Protein AF-A0A8H7PZA9-F1 (afdb_monomer_lite)

Secondary structure (DSSP, 8-state):
-PPPHHHHHHHHHHHHHHTTS---PPPPHHHHHHHHHHHHHHHHHHHHHHTT-----------PPP---GGGS-HHHHHHHHHHHHHHHHHTS----------------S-STTGGG--S--HHHHHHHHHHHHHS-HHHHHHHHHHHHHHHHHHHHHHHHHHHHHHHHHHHHHHHHHHTT---HHHHHHHHHHHHHHHHHHHHHHHHHHHHHHHHHHHHHHHTT-TT--TT---HHHHHHHHHHHHHHHHHHH-

Foldseek 3Di:
DDDDPVVVVVVVVVVVVVVVPPPPPDQPPVNVVVVCVVVVVVVVVVVVVVVPDDPDPDDDDDPDDPPPPPVPDDPVVVVVVVVVVVVVVVVVPDDDDDDDDDPDPDDDDPPPVPLLPDLDDDVVLVVVVVVLVVPVVVLVVVVVLVVVVVVVVVVLVVVLVVLVVVLVVVLVVLVVCVVVVDPCVVVNVVSVVVSVVVSVVSVVVVVVVVVVSVQVSLVVCVVSVRRLSDRDDVDPSSVVVVVVSVVVSVVVSVD

InterPro domains:
  IPR018858 Protein of unknown function DUF2458 [PF10454] (132-232)

Sequence (255 aa):
MSLSTEELLKLVQAAQASSQSNGEFPPTQQQVRAMTQSNWYVHKLTIMQLADIPQQTSTVPMFSLPNIDVSLLDQQVLRQVRSEYLAQQQASTTDVPQSNINLDHQKVEEDDSNLESAKSITPEVLVKLSKLAKEANLLDVLRKMKQEQHDRERELWRRREELTKRLNVEKDHVLARELIGIDVTKEMEAVERTIATELKKFDQSIVKDMDRQKKRQEERLKELKVPFFRTSTNDPTIKKLQSRVFKILLDMLDD

Radius of gyration: 30.97 Å; chains: 1; bounding box: 60×46×102 Å

pLDDT: mean 73.91, std 21.03, range [32.78, 98.0]

Organism: NCBI:txid44442

Structure (mmCIF, N/CA/C/O backbone):
data_AF-A0A8H7PZA9-F1
#
_entry.id   AF-A0A8H7PZA9-F1
#
loop_
_atom_site.group_PDB
_atom_site.id
_atom_site.type_symbol
_atom_site.label_atom_id
_atom_site.label_alt_id
_atom_site.label_comp_id
_atom_site.label_asym_id
_atom_site.label_entity_id
_atom_site.label_seq_id
_atom_site.pdbx_PDB_ins_code
_atom_site.Cartn_x
_atom_site.Cartn_y
_atom_site.Cartn_z
_atom_site.occupancy
_atom_site.B_iso_or_equiv
_atom_site.auth_seq_id
_atom_site.auth_comp_id
_atom_site.auth_asym_id
_atom_site.auth_atom_id
_atom_site.pdbx_PDB_model_num
ATOM 1 N N . MET A 1 1 ? 30.482 -12.707 -47.276 1.00 47.69 1 MET A N 1
ATOM 2 C CA . MET A 1 1 ? 29.372 -13.641 -47.553 1.00 47.69 1 MET A CA 1
ATOM 3 C C . MET A 1 1 ? 28.166 -13.118 -46.794 1.00 47.69 1 MET A C 1
ATOM 5 O O . MET A 1 1 ? 28.213 -13.085 -45.574 1.00 47.69 1 MET A O 1
ATOM 9 N N . SER A 1 2 ? 27.186 -12.557 -47.498 1.00 58.25 2 SER A N 1
ATOM 10 C CA . SER A 1 2 ? 25.974 -11.971 -46.914 1.00 58.25 2 SER A CA 1
ATOM 11 C C . SER A 1 2 ? 24.942 -13.070 -46.680 1.00 58.25 2 SER A C 1
ATOM 13 O O . SER A 1 2 ? 24.572 -13.752 -47.634 1.00 58.25 2 SER A O 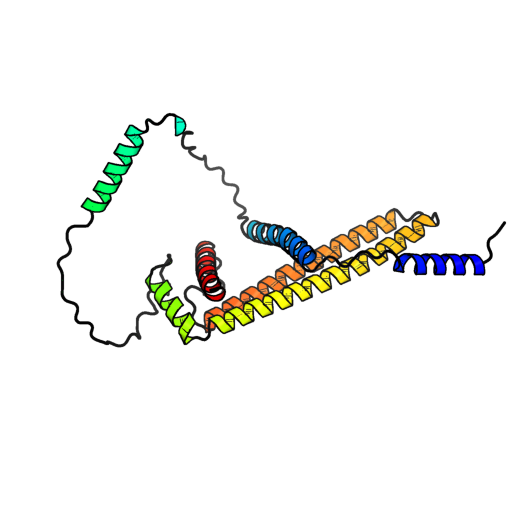1
ATOM 15 N N . LEU A 1 3 ? 24.507 -13.241 -45.431 1.00 53.78 3 LEU A N 1
ATOM 16 C CA . LEU A 1 3 ? 23.413 -14.147 -45.080 1.00 53.78 3 LEU A CA 1
ATOM 17 C C . LEU A 1 3 ? 22.115 -13.668 -45.741 1.00 53.78 3 LEU A C 1
ATOM 19 O O . LEU A 1 3 ? 21.842 -12.465 -45.795 1.00 53.78 3 LEU A O 1
ATOM 23 N N . SER A 1 4 ? 21.339 -14.615 -46.263 1.00 76.50 4 SER A N 1
ATOM 24 C CA . SER A 1 4 ? 20.043 -14.342 -46.887 1.00 76.50 4 SER A CA 1
ATOM 25 C C . SER A 1 4 ? 19.044 -13.825 -45.845 1.00 76.50 4 SER A C 1
ATOM 27 O O . SER A 1 4 ? 19.082 -14.216 -44.676 1.00 76.50 4 SER A O 1
ATOM 29 N N . THR A 1 5 ? 18.106 -12.971 -46.257 1.00 67.25 5 THR A N 1
ATOM 30 C CA . THR A 1 5 ? 17.009 -12.495 -45.397 1.00 67.25 5 THR A CA 1
ATOM 31 C C . THR A 1 5 ? 16.178 -13.647 -44.823 1.00 67.25 5 THR A C 1
ATOM 33 O O . THR A 1 5 ? 15.680 -13.541 -43.703 1.00 67.25 5 THR A O 1
ATOM 36 N N . GLU A 1 6 ? 16.094 -14.780 -45.526 1.00 73.94 6 GLU A N 1
ATOM 37 C CA . GLU A 1 6 ? 15.452 -15.999 -45.018 1.00 73.94 6 GLU A CA 1
ATOM 38 C C . GLU A 1 6 ? 16.253 -16.688 -43.903 1.00 73.94 6 GLU A C 1
ATOM 40 O O . GLU A 1 6 ? 15.666 -17.275 -42.993 1.00 73.94 6 GLU A O 1
ATOM 45 N N . GLU A 1 7 ? 17.584 -16.607 -43.935 1.00 78.31 7 GLU A N 1
ATOM 46 C CA . GLU A 1 7 ? 18.441 -17.185 -42.895 1.00 78.31 7 GLU A CA 1
ATOM 47 C C . GLU A 1 7 ? 18.373 -16.362 -41.609 1.00 78.31 7 GLU A C 1
ATOM 49 O O . GLU A 1 7 ? 18.299 -16.933 -40.522 1.00 78.31 7 GLU A O 1
ATOM 54 N N . LEU A 1 8 ? 18.292 -15.032 -41.725 1.00 69.19 8 LEU A N 1
ATOM 55 C CA . LEU A 1 8 ? 18.062 -14.149 -40.579 1.00 69.19 8 LEU A CA 1
ATOM 56 C C . LEU A 1 8 ? 16.690 -14.394 -39.938 1.00 69.19 8 LEU A C 1
ATOM 58 O O . LEU A 1 8 ? 16.591 -14.447 -38.712 1.00 69.19 8 LEU A O 1
ATOM 62 N N . LEU A 1 9 ? 15.643 -14.620 -40.739 1.00 72.44 9 LEU A N 1
ATOM 63 C CA . LEU A 1 9 ? 14.304 -14.905 -40.215 1.00 72.44 9 LEU A CA 1
ATOM 64 C C . LEU A 1 9 ? 14.253 -16.246 -39.463 1.00 72.44 9 LEU A C 1
ATOM 66 O O . LEU A 1 9 ? 13.651 -16.339 -38.391 1.00 72.44 9 LEU A O 1
ATOM 70 N N . LYS A 1 10 ? 14.939 -17.272 -39.986 1.00 81.62 10 LYS A N 1
ATOM 71 C CA . LYS A 1 10 ? 15.076 -18.574 -39.316 1.00 81.62 10 LYS A CA 1
ATOM 72 C C . LYS A 1 10 ? 15.876 -18.475 -38.021 1.00 81.62 10 LYS A C 1
ATOM 74 O O . LYS A 1 10 ? 15.525 -19.145 -37.053 1.00 81.62 10 LYS A O 1
ATOM 79 N N . LEU A 1 11 ? 16.904 -17.626 -37.971 1.00 75.31 11 LEU A N 1
ATOM 80 C CA . LEU A 1 11 ? 17.693 -17.419 -36.756 1.00 75.31 11 LEU A CA 1
ATOM 81 C C . LEU A 1 11 ? 16.873 -16.729 -35.655 1.00 75.31 11 LEU A C 1
ATOM 83 O O . LEU A 1 11 ? 16.954 -17.116 -34.491 1.00 75.31 11 LEU A O 1
ATOM 87 N N . VAL A 1 12 ? 16.025 -15.762 -36.025 1.00 71.62 12 VAL A N 1
ATOM 88 C CA . VAL A 1 12 ? 15.110 -15.083 -35.092 1.00 71.62 12 VAL A CA 1
ATOM 89 C C . VAL A 1 12 ? 14.029 -16.039 -34.576 1.00 71.62 12 VAL A C 1
ATOM 91 O O . VAL A 1 12 ? 13.761 -16.065 -33.375 1.00 71.62 12 VAL A O 1
ATOM 94 N N . GLN A 1 13 ? 13.456 -16.885 -35.439 1.00 72.50 13 GLN A N 1
ATOM 95 C CA . GLN A 1 13 ? 12.498 -17.912 -35.007 1.00 72.50 13 GLN A CA 1
ATOM 96 C C . GLN A 1 13 ? 13.143 -18.987 -34.119 1.00 72.50 13 GLN A C 1
ATOM 98 O O . GLN A 1 13 ? 12.532 -19.418 -33.141 1.00 72.50 13 GLN A O 1
ATOM 103 N N . ALA A 1 14 ? 14.389 -19.381 -34.397 1.00 72.31 14 ALA A N 1
ATOM 104 C CA . ALA A 1 14 ? 15.132 -20.315 -33.553 1.00 72.31 14 ALA A CA 1
ATOM 105 C C . ALA A 1 14 ? 15.466 -19.713 -32.175 1.00 72.31 14 ALA A C 1
ATOM 107 O O . ALA A 1 14 ? 15.362 -20.403 -31.158 1.00 72.31 14 ALA A O 1
ATOM 108 N N . ALA A 1 15 ? 15.792 -18.417 -32.113 1.00 62.34 15 ALA A N 1
ATOM 109 C CA . ALA A 1 15 ? 16.008 -17.710 -30.852 1.00 62.34 15 ALA A CA 1
ATOM 110 C C . ALA A 1 15 ? 14.716 -17.620 -30.016 1.00 62.34 15 ALA A C 1
ATOM 112 O O . ALA A 1 15 ? 14.751 -17.881 -28.815 1.00 62.34 15 ALA A O 1
ATOM 113 N N . GLN A 1 16 ? 13.564 -17.359 -30.646 1.00 60.16 16 GLN A N 1
ATOM 114 C CA . GLN A 1 16 ? 12.263 -17.323 -29.962 1.00 60.16 16 GLN A CA 1
ATOM 115 C C . GLN A 1 16 ? 11.808 -18.699 -29.448 1.00 60.16 16 GLN A C 1
ATOM 117 O O . GLN A 1 16 ? 11.219 -18.782 -28.370 1.00 60.16 16 GLN A O 1
ATOM 122 N N . ALA A 1 17 ? 12.116 -19.783 -30.168 1.00 63.78 17 ALA A N 1
ATOM 123 C CA . ALA A 1 17 ? 11.836 -21.145 -29.708 1.00 63.78 17 ALA A CA 1
ATOM 124 C C . ALA A 1 17 ? 12.735 -21.565 -28.527 1.00 63.78 17 ALA A C 1
ATOM 126 O O . ALA A 1 17 ? 12.297 -22.298 -27.641 1.00 63.78 17 ALA A O 1
ATOM 127 N N . SER A 1 18 ? 13.966 -21.049 -28.472 1.00 52.09 18 SER A N 1
ATOM 128 C CA . SER A 1 18 ? 14.933 -21.348 -27.404 1.00 52.09 18 SER A CA 1
ATOM 129 C C . SER A 1 18 ? 14.609 -20.634 -26.082 1.00 52.09 18 SER A C 1
ATOM 131 O O . SER A 1 18 ? 14.991 -21.105 -25.014 1.00 52.09 18 SER A O 1
ATOM 133 N N . SER A 1 19 ? 13.852 -19.531 -26.119 1.00 49.38 19 SER A N 1
ATOM 134 C CA . SER A 1 19 ? 13.381 -18.835 -24.911 1.00 49.38 19 SER A CA 1
ATOM 135 C C . SER A 1 19 ? 12.210 -19.535 -24.205 1.00 49.38 19 SER A C 1
ATOM 137 O O . SER A 1 19 ? 11.898 -19.181 -23.073 1.00 49.38 19 SER A O 1
ATOM 139 N N . GLN A 1 20 ? 11.569 -20.532 -24.830 1.00 49.81 20 GLN A N 1
ATOM 140 C CA . GLN A 1 20 ? 10.456 -21.282 -24.225 1.00 49.81 20 GLN A CA 1
ATOM 141 C C . GLN A 1 20 ? 10.884 -22.597 -23.547 1.00 49.81 20 GLN A C 1
ATOM 143 O O . GLN A 1 20 ? 10.059 -23.227 -22.889 1.00 49.81 20 GLN A O 1
ATOM 148 N N . SER A 1 21 ? 12.152 -23.018 -23.666 1.00 44.72 21 SER A N 1
ATOM 149 C CA . SER A 1 21 ? 12.629 -24.304 -23.125 1.00 44.72 21 SER A CA 1
ATOM 150 C C . SER A 1 21 ? 13.482 -24.209 -21.857 1.00 44.72 21 SER A C 1
ATOM 152 O O . SER A 1 21 ? 13.873 -25.245 -21.321 1.00 44.72 21 SER A O 1
ATOM 154 N N . ASN A 1 22 ? 13.755 -23.009 -21.337 1.00 44.78 22 ASN A N 1
ATOM 155 C CA . ASN A 1 22 ? 14.297 -22.876 -19.986 1.00 44.78 22 ASN A CA 1
ATOM 156 C C . ASN A 1 22 ? 13.137 -22.940 -18.999 1.00 44.78 22 ASN A C 1
ATOM 158 O O . ASN A 1 22 ? 12.507 -21.934 -18.684 1.00 44.78 22 ASN A O 1
ATOM 162 N N . GLY A 1 23 ? 12.845 -24.159 -18.545 1.00 44.62 23 GLY A N 1
ATOM 163 C CA . GLY A 1 23 ? 11.963 -24.429 -17.418 1.00 44.62 23 GLY A CA 1
ATOM 164 C C . GLY A 1 23 ? 12.521 -23.831 -16.128 1.00 44.62 23 GLY A C 1
ATOM 165 O O . GLY A 1 23 ? 13.011 -24.552 -15.263 1.00 44.62 23 GLY A O 1
ATOM 166 N N . GLU A 1 24 ? 12.428 -22.512 -15.987 1.00 42.12 24 GLU A N 1
ATOM 167 C CA . GLU A 1 24 ? 12.327 -21.881 -14.682 1.00 42.12 24 GLU A CA 1
ATOM 168 C C . GLU A 1 24 ? 11.012 -22.369 -14.082 1.00 42.12 24 GLU A C 1
ATOM 170 O O . GLU A 1 24 ? 9.917 -21.969 -14.488 1.00 42.12 24 GLU A O 1
ATOM 175 N N . PHE A 1 25 ? 11.122 -23.324 -13.157 1.00 47.69 25 PHE A N 1
ATOM 176 C CA . PHE A 1 25 ? 9.997 -23.726 -12.332 1.00 47.69 25 PHE A CA 1
ATOM 177 C C . PHE A 1 25 ? 9.354 -22.456 -11.766 1.00 47.69 25 PHE A C 1
ATOM 179 O O . PHE A 1 25 ? 10.076 -21.624 -11.205 1.00 47.69 25 PHE A O 1
ATOM 186 N N . PRO A 1 26 ? 8.023 -22.288 -11.889 1.00 48.59 26 PRO A N 1
ATOM 187 C CA . PRO A 1 26 ? 7.358 -21.173 -11.246 1.00 48.59 26 PRO A CA 1
ATOM 188 C C . PRO A 1 26 ? 7.745 -21.207 -9.764 1.00 48.59 26 PRO A C 1
ATOM 190 O O . PRO A 1 26 ? 7.712 -22.293 -9.167 1.00 48.59 26 PRO A O 1
ATOM 193 N N . PRO A 1 27 ? 8.150 -20.068 -9.170 1.00 46.34 27 PRO A N 1
ATOM 194 C CA . PRO A 1 27 ? 8.503 -20.030 -7.763 1.00 46.34 27 PRO A CA 1
ATOM 195 C C . PRO A 1 27 ? 7.359 -20.677 -6.991 1.00 46.34 27 PRO A C 1
ATOM 197 O O . PRO A 1 27 ? 6.187 -20.332 -7.174 1.00 46.34 27 PRO A O 1
ATOM 200 N N . THR A 1 28 ? 7.692 -21.683 -6.184 1.00 54.38 28 THR A N 1
ATOM 201 C CA . THR A 1 28 ? 6.691 -22.395 -5.384 1.00 54.38 28 THR A CA 1
ATOM 202 C C . THR A 1 28 ? 5.863 -21.368 -4.609 1.00 54.38 28 THR A C 1
ATOM 204 O O . THR A 1 28 ? 6.397 -20.349 -4.169 1.00 54.38 28 THR A O 1
ATOM 207 N N . GLN A 1 29 ? 4.559 -21.603 -4.407 1.00 53.94 29 GLN A N 1
ATOM 208 C CA . GLN A 1 29 ? 3.704 -20.671 -3.645 1.00 53.94 29 GLN A CA 1
ATOM 209 C C . GLN A 1 29 ? 4.330 -20.273 -2.295 1.00 53.94 29 GLN A C 1
ATOM 211 O O . GLN A 1 29 ? 4.109 -19.166 -1.811 1.00 53.94 29 GLN A O 1
ATOM 216 N N . GLN A 1 30 ? 5.144 -21.153 -1.707 1.00 45.03 30 GLN A N 1
ATOM 217 C CA . GLN A 1 30 ? 5.931 -20.897 -0.503 1.00 45.03 30 GLN A CA 1
ATOM 218 C C . GLN A 1 30 ? 7.082 -19.896 -0.712 1.00 45.03 30 GLN A C 1
ATOM 220 O O . GLN A 1 30 ? 7.257 -19.017 0.126 1.00 45.03 30 GLN A O 1
ATOM 225 N N . GLN A 1 31 ? 7.815 -19.953 -1.828 1.00 48.47 31 GLN A N 1
ATOM 226 C CA . GLN A 1 31 ? 8.829 -18.952 -2.190 1.00 48.47 31 GLN A CA 1
ATOM 227 C C . GLN A 1 31 ? 8.208 -17.604 -2.556 1.00 48.47 31 GLN A C 1
ATOM 229 O O . GLN A 1 31 ? 8.719 -16.571 -2.126 1.00 48.47 31 GLN A O 1
ATOM 234 N N . VAL A 1 32 ? 7.068 -17.594 -3.259 1.00 51.19 32 VAL A N 1
ATOM 235 C CA . VAL A 1 32 ? 6.323 -16.350 -3.519 1.00 51.19 32 VAL A CA 1
ATOM 236 C C . VAL A 1 32 ? 5.845 -15.740 -2.203 1.00 51.19 32 VAL A C 1
ATOM 238 O O . VAL A 1 32 ? 5.988 -14.535 -2.013 1.00 51.19 32 VAL A O 1
ATOM 241 N N . ARG A 1 33 ? 5.357 -16.552 -1.253 1.00 49.91 33 ARG A N 1
ATOM 242 C CA . ARG A 1 33 ? 4.988 -16.101 0.103 1.00 49.91 33 ARG A CA 1
ATOM 243 C C . ARG A 1 33 ? 6.190 -15.593 0.904 1.00 49.91 33 ARG A C 1
ATOM 245 O O . ARG A 1 33 ? 6.051 -14.584 1.579 1.00 49.91 33 ARG A O 1
ATOM 252 N N . ALA A 1 34 ? 7.359 -16.224 0.802 1.00 48.31 34 ALA A N 1
ATOM 253 C CA . ALA A 1 34 ? 8.565 -15.801 1.519 1.00 48.31 34 ALA A CA 1
ATOM 254 C C . ALA A 1 34 ? 9.162 -14.496 0.954 1.00 48.31 34 ALA A C 1
ATOM 256 O O . ALA A 1 34 ? 9.535 -13.607 1.718 1.00 48.31 34 ALA A O 1
ATOM 257 N N . MET A 1 35 ? 9.189 -14.334 -0.374 1.00 44.53 35 MET A N 1
ATOM 258 C CA . MET A 1 35 ? 9.647 -13.099 -1.025 1.00 44.53 35 MET A CA 1
ATOM 259 C C . MET A 1 35 ? 8.652 -11.947 -0.853 1.00 44.53 35 MET A C 1
ATOM 261 O O . MET A 1 35 ? 9.073 -10.812 -0.626 1.00 44.53 35 MET A O 1
ATOM 265 N N . THR A 1 36 ? 7.343 -12.225 -0.897 1.00 51.16 36 THR A N 1
ATOM 266 C CA . THR A 1 36 ? 6.329 -11.205 -0.591 1.00 51.16 36 THR A CA 1
ATOM 267 C C . THR A 1 36 ? 6.367 -10.830 0.886 1.00 51.16 36 THR A C 1
ATOM 269 O O . THR A 1 36 ? 6.404 -9.644 1.168 1.00 51.16 36 THR A O 1
ATOM 272 N N . GLN A 1 37 ? 6.486 -11.768 1.833 1.00 43.81 37 GLN A N 1
ATOM 273 C CA . GLN A 1 37 ? 6.592 -11.437 3.263 1.00 43.81 37 GLN A CA 1
ATOM 274 C C . GLN A 1 37 ? 7.868 -10.661 3.620 1.00 43.81 37 GLN A C 1
ATOM 276 O O . GLN A 1 37 ? 7.787 -9.709 4.396 1.00 43.81 37 GLN A O 1
ATOM 281 N N . SER A 1 38 ? 9.026 -11.018 3.049 1.00 40.88 38 SER A N 1
ATOM 282 C CA . SER A 1 38 ? 10.309 -10.383 3.388 1.00 40.88 38 SER A CA 1
ATOM 283 C C . SER A 1 38 ? 10.407 -8.938 2.881 1.00 40.88 38 SER A C 1
ATOM 285 O O . SER A 1 38 ? 10.808 -8.057 3.640 1.00 40.88 38 SER A O 1
ATOM 287 N N . ASN A 1 39 ? 9.939 -8.644 1.662 1.00 43.59 39 ASN A N 1
ATOM 288 C CA . ASN A 1 39 ? 9.901 -7.262 1.162 1.00 43.59 39 ASN A CA 1
ATOM 289 C C . ASN A 1 39 ? 8.723 -6.449 1.736 1.00 43.59 39 ASN A C 1
ATOM 291 O O . ASN A 1 39 ? 8.833 -5.236 1.917 1.00 43.59 39 ASN A O 1
ATOM 295 N N . TRP A 1 40 ? 7.608 -7.101 2.083 1.00 43.12 40 TRP A N 1
ATOM 296 C CA . TRP A 1 40 ? 6.420 -6.448 2.648 1.00 43.12 40 TRP A CA 1
ATOM 297 C C . TRP A 1 40 ? 6.605 -6.026 4.109 1.00 43.12 40 TRP A C 1
ATOM 299 O O . TRP A 1 40 ? 6.137 -4.953 4.482 1.00 43.12 40 TRP A O 1
ATOM 309 N N . TYR A 1 41 ? 7.336 -6.786 4.934 1.00 42.19 41 TYR A N 1
ATOM 310 C CA . TYR A 1 41 ? 7.615 -6.377 6.320 1.00 42.19 41 TYR A CA 1
ATOM 311 C C . TYR A 1 41 ? 8.566 -5.178 6.397 1.00 42.19 41 TYR A C 1
ATOM 313 O O . TYR A 1 41 ? 8.352 -4.276 7.208 1.00 42.19 41 TYR A O 1
ATOM 321 N N . VAL A 1 42 ? 9.568 -5.126 5.512 1.00 42.28 42 VAL A N 1
ATOM 322 C CA . VAL A 1 42 ? 10.487 -3.983 5.414 1.00 42.28 42 VAL A CA 1
ATOM 323 C C . VAL A 1 42 ? 9.723 -2.739 4.956 1.00 42.28 42 VAL A C 1
ATOM 325 O O . VAL A 1 42 ? 9.841 -1.696 5.589 1.00 42.28 42 VAL A O 1
ATOM 328 N N . HIS A 1 43 ? 8.836 -2.845 3.958 1.00 45.53 43 HIS A N 1
ATOM 329 C CA . HIS A 1 43 ? 8.040 -1.697 3.506 1.00 45.53 43 HIS A CA 1
ATOM 330 C C . HIS A 1 43 ? 6.958 -1.260 4.507 1.00 45.53 43 HIS A C 1
ATOM 332 O O . HIS A 1 43 ? 6.713 -0.066 4.659 1.00 45.53 43 HIS A O 1
ATOM 338 N N . LYS A 1 44 ? 6.352 -2.191 5.253 1.00 47.53 44 LYS A N 1
ATOM 339 C CA . LYS A 1 44 ? 5.388 -1.872 6.318 1.00 47.53 44 LYS A CA 1
ATOM 340 C C . LYS A 1 44 ? 6.059 -1.163 7.502 1.00 47.53 44 LYS A C 1
ATOM 342 O O . LYS A 1 44 ? 5.477 -0.226 8.041 1.00 47.53 44 LYS A O 1
ATOM 347 N N . LEU A 1 45 ? 7.294 -1.536 7.857 1.00 42.19 45 LEU A N 1
ATOM 348 C CA . LEU A 1 45 ? 8.102 -0.820 8.854 1.00 42.19 45 LEU A CA 1
ATOM 349 C C . LEU A 1 45 ? 8.568 0.548 8.339 1.00 42.19 45 LEU A C 1
ATOM 351 O O . LEU A 1 45 ? 8.435 1.534 9.057 1.00 42.19 45 LEU A O 1
ATOM 355 N N . THR A 1 46 ? 9.016 0.649 7.085 1.00 40.41 46 THR A N 1
ATOM 356 C CA . THR A 1 46 ? 9.476 1.920 6.504 1.00 40.41 46 THR A CA 1
ATOM 357 C C . THR A 1 46 ? 8.335 2.918 6.284 1.00 40.41 46 THR A C 1
ATOM 359 O O . THR A 1 46 ? 8.504 4.101 6.565 1.00 40.41 46 THR A O 1
ATOM 362 N N . ILE A 1 47 ? 7.145 2.476 5.863 1.00 43.75 47 ILE A N 1
ATOM 363 C CA . ILE A 1 47 ? 5.975 3.359 5.710 1.00 43.75 47 ILE A CA 1
ATOM 364 C C . ILE A 1 47 ? 5.409 3.769 7.080 1.00 43.75 47 ILE A C 1
ATOM 366 O O . ILE A 1 47 ? 4.985 4.912 7.239 1.00 43.75 47 ILE A O 1
ATOM 370 N N . MET A 1 48 ? 5.470 2.903 8.100 1.00 42.22 48 MET A N 1
ATOM 371 C CA . MET A 1 48 ? 5.122 3.301 9.472 1.00 42.22 48 MET A CA 1
ATOM 372 C C . MET A 1 48 ? 6.170 4.225 10.118 1.00 42.22 48 MET A C 1
ATOM 374 O O . MET A 1 48 ? 5.791 5.067 10.924 1.00 42.22 48 MET A O 1
ATOM 378 N N . GLN A 1 49 ? 7.454 4.125 9.757 1.00 38.91 49 GLN A N 1
ATOM 379 C CA . GLN A 1 49 ? 8.518 5.009 10.262 1.00 38.91 49 GLN A CA 1
ATOM 380 C C . GLN A 1 49 ? 8.581 6.365 9.542 1.00 38.91 49 GLN A C 1
ATOM 382 O O . GLN A 1 49 ? 8.923 7.366 10.163 1.00 38.91 49 GLN A O 1
ATOM 387 N N . LEU A 1 50 ? 8.213 6.442 8.259 1.00 37.34 50 LEU A N 1
ATOM 388 C CA . LEU A 1 50 ? 8.185 7.708 7.510 1.00 37.34 50 LEU A CA 1
ATOM 389 C C . LEU A 1 50 ? 6.937 8.562 7.790 1.00 37.34 50 LEU A C 1
ATOM 391 O O . LEU A 1 50 ? 6.934 9.753 7.488 1.00 37.34 50 LEU A O 1
ATOM 395 N N . ALA A 1 51 ? 5.897 7.984 8.394 1.00 38.66 51 ALA A N 1
ATOM 396 C CA . ALA A 1 51 ? 4.708 8.714 8.836 1.00 38.66 51 ALA A CA 1
ATOM 397 C C . ALA A 1 51 ? 4.877 9.406 10.208 1.00 38.66 51 ALA A C 1
ATOM 399 O O . ALA A 1 51 ? 3.960 10.103 10.638 1.00 38.66 51 ALA A O 1
ATOM 400 N N . ASP A 1 52 ? 6.029 9.237 10.871 1.00 38.78 52 ASP A N 1
ATOM 401 C CA . ASP A 1 52 ? 6.317 9.753 12.220 1.00 38.78 52 ASP A CA 1
ATOM 402 C C . ASP A 1 52 ? 7.643 10.552 12.254 1.00 38.78 52 ASP A C 1
ATOM 404 O O . ASP A 1 52 ? 8.449 10.422 13.173 1.00 38.78 52 ASP A O 1
ATOM 408 N N . ILE A 1 53 ? 7.888 11.398 11.241 1.00 32.78 53 ILE A N 1
ATOM 409 C CA . ILE A 1 53 ? 8.936 12.435 11.301 1.00 32.78 53 ILE A CA 1
ATOM 410 C C . ILE A 1 53 ? 8.290 13.773 11.694 1.00 32.78 53 ILE A C 1
ATOM 412 O O . ILE A 1 53 ? 7.840 14.517 10.818 1.00 32.78 53 ILE A O 1
ATOM 416 N N . PRO A 1 54 ? 8.256 14.149 12.985 1.00 35.59 54 PRO A N 1
ATOM 417 C CA . PRO A 1 54 ? 8.147 15.550 13.344 1.00 35.59 54 PRO A CA 1
ATOM 418 C C . PRO A 1 54 ? 9.470 16.239 12.985 1.00 35.59 54 PRO A C 1
ATOM 420 O O . PRO A 1 54 ? 10.526 15.930 13.536 1.00 35.59 54 PRO A O 1
ATOM 423 N N . GLN A 1 55 ? 9.421 17.197 12.058 1.00 37.50 55 GLN A N 1
ATOM 424 C CA . GLN A 1 55 ? 10.491 18.180 11.915 1.00 37.50 55 GLN A CA 1
ATOM 425 C C . GLN A 1 55 ? 10.538 19.044 13.178 1.00 37.50 55 GLN A C 1
ATOM 427 O O . GLN A 1 55 ? 9.836 20.047 13.251 1.00 37.50 55 GLN A O 1
ATOM 432 N N . GLN A 1 56 ? 11.343 18.668 14.171 1.00 33.41 56 GLN A N 1
ATOM 433 C CA . GLN A 1 56 ? 11.779 19.585 15.224 1.00 33.41 56 GLN A CA 1
ATOM 434 C C . GLN A 1 56 ? 13.235 19.306 15.595 1.00 33.41 56 GLN A C 1
ATOM 436 O O . GLN A 1 56 ? 13.559 18.420 16.381 1.00 33.41 56 GLN A O 1
ATOM 441 N N . THR A 1 57 ? 14.130 20.111 15.029 1.00 37.97 57 THR A N 1
ATOM 442 C CA . THR A 1 57 ? 15.451 20.364 15.597 1.00 37.97 57 THR A CA 1
ATOM 443 C C . THR A 1 57 ? 15.259 21.143 16.896 1.00 37.97 57 THR A C 1
ATOM 445 O O . THR A 1 57 ? 15.010 22.347 16.885 1.00 37.97 57 THR A O 1
ATOM 448 N N . SER A 1 58 ? 15.338 20.459 18.030 1.00 33.38 58 SER A N 1
ATOM 449 C CA . SER A 1 58 ? 15.544 21.097 19.327 1.00 33.38 58 SER A CA 1
ATOM 450 C C . SER A 1 58 ? 16.540 20.267 20.114 1.00 33.38 58 SER A C 1
ATOM 452 O O . SER A 1 58 ? 16.238 19.205 20.649 1.00 33.38 58 SER A O 1
ATOM 454 N N . THR A 1 59 ? 17.772 20.762 20.118 1.00 41.78 59 THR A N 1
ATOM 455 C CA . THR A 1 59 ? 18.839 20.361 21.024 1.00 41.78 59 THR A CA 1
ATOM 456 C C . THR A 1 59 ? 18.409 20.694 22.447 1.00 41.78 59 THR A C 1
ATOM 458 O O . THR A 1 59 ? 18.483 21.846 22.869 1.00 41.78 59 THR A O 1
ATOM 461 N N . VAL A 1 60 ? 17.962 19.681 23.182 1.00 36.97 60 VAL A N 1
ATOM 462 C CA . VAL A 1 60 ? 17.899 19.715 24.644 1.00 36.97 60 VAL A CA 1
ATOM 463 C C . VAL A 1 60 ? 18.846 18.623 25.148 1.00 36.97 60 VAL A C 1
ATOM 465 O O . VAL A 1 60 ? 18.785 17.500 24.640 1.00 36.97 60 VAL A O 1
ATOM 468 N N . PRO A 1 61 ? 19.763 18.930 26.080 1.00 37.56 61 PRO A N 1
ATOM 469 C CA . PRO A 1 61 ? 20.750 17.972 26.556 1.00 37.56 61 PRO A CA 1
ATOM 470 C C . PRO A 1 61 ? 20.066 16.821 27.300 1.00 37.56 61 PRO A C 1
ATOM 472 O O . PRO A 1 61 ? 19.388 17.019 28.307 1.00 37.56 61 PRO A O 1
ATOM 475 N N . MET A 1 62 ? 20.260 15.605 26.788 1.00 34.91 62 MET A N 1
ATOM 476 C CA . MET A 1 62 ? 19.929 14.367 27.483 1.00 34.91 62 MET A CA 1
ATOM 477 C C . MET A 1 62 ? 20.806 14.250 28.735 1.00 34.91 62 MET A C 1
ATOM 479 O O . MET A 1 62 ? 22.029 14.164 28.634 1.00 34.91 62 MET A O 1
ATOM 483 N N . PHE A 1 63 ? 20.177 14.181 29.908 1.00 41.66 63 PHE A N 1
ATOM 484 C CA . PHE A 1 63 ? 20.789 13.551 31.074 1.00 41.66 63 PHE A CA 1
ATOM 485 C C . PHE A 1 63 ? 20.941 12.060 30.757 1.00 41.66 63 PHE A C 1
ATOM 487 O O . PHE A 1 63 ? 19.967 11.307 30.797 1.00 41.66 63 PHE A O 1
ATOM 494 N N . SER A 1 64 ? 22.153 11.633 30.397 1.00 35.50 64 SER A N 1
ATOM 495 C CA . SER A 1 64 ? 22.472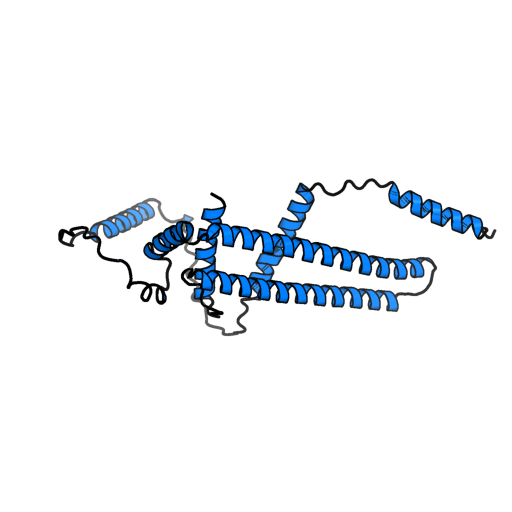 10.211 30.346 1.00 35.50 64 SER A CA 1
ATOM 496 C C . SER A 1 64 ? 22.496 9.685 31.776 1.00 35.50 64 SER A C 1
ATOM 498 O O . SER A 1 64 ? 23.309 10.129 32.590 1.00 35.50 64 SER A O 1
ATOM 500 N N . LEU A 1 65 ? 21.621 8.732 32.084 1.00 47.50 65 LEU A N 1
ATOM 501 C CA . LEU A 1 65 ? 21.818 7.889 33.255 1.00 47.50 65 LEU A CA 1
ATOM 502 C C . LEU A 1 65 ? 23.158 7.153 33.081 1.00 47.50 65 LEU A C 1
ATOM 504 O O . LEU A 1 65 ? 23.440 6.683 31.975 1.00 47.50 65 LEU A O 1
ATOM 508 N N . PRO A 1 66 ? 24.003 7.086 34.124 1.00 54.53 66 PRO A N 1
ATOM 509 C CA . PRO A 1 66 ? 25.266 6.371 34.039 1.00 54.53 66 PRO A CA 1
ATOM 510 C C . PRO A 1 66 ? 25.002 4.908 33.676 1.00 54.53 66 PRO A C 1
ATOM 512 O O . PRO A 1 66 ? 24.041 4.307 34.158 1.00 54.53 66 PRO A O 1
ATOM 515 N N . ASN A 1 67 ? 25.865 4.345 32.827 1.00 49.09 67 ASN A N 1
ATOM 516 C CA . ASN A 1 67 ? 25.951 2.910 32.569 1.00 49.09 67 ASN A CA 1
ATOM 517 C C . ASN A 1 67 ? 26.243 2.203 33.903 1.00 49.09 67 ASN A C 1
ATOM 519 O O . ASN A 1 67 ? 27.397 2.052 34.299 1.00 49.09 67 ASN A O 1
ATOM 523 N N . ILE A 1 68 ? 25.192 1.833 34.633 1.00 57.62 68 ILE A N 1
ATOM 524 C CA . ILE A 1 68 ? 25.311 0.997 35.822 1.00 57.62 68 ILE A CA 1
ATOM 525 C C . ILE A 1 68 ? 25.555 -0.414 35.305 1.00 57.62 68 ILE A C 1
ATOM 527 O O . ILE A 1 68 ? 24.668 -1.045 34.730 1.00 57.62 68 ILE A O 1
ATOM 531 N N . ASP A 1 69 ? 26.788 -0.877 35.475 1.00 59.53 69 ASP A N 1
ATOM 532 C CA . ASP A 1 69 ? 27.180 -2.242 35.171 1.00 59.53 69 ASP A CA 1
ATOM 533 C C . ASP A 1 69 ? 26.524 -3.190 36.183 1.00 59.53 69 ASP A C 1
ATOM 535 O O . ASP A 1 69 ? 26.977 -3.376 37.314 1.00 59.53 69 ASP A O 1
ATOM 539 N N . VAL A 1 70 ? 25.392 -3.760 35.772 1.00 61.22 70 VAL A N 1
ATOM 540 C CA . VAL A 1 70 ? 24.564 -4.661 36.582 1.00 61.22 70 VAL A CA 1
ATOM 541 C C . VAL A 1 70 ? 25.260 -6.005 36.844 1.00 61.22 70 VAL A C 1
ATOM 543 O O . VAL A 1 70 ? 24.761 -6.801 37.634 1.00 61.22 70 VAL A O 1
ATOM 546 N N . SER A 1 71 ? 26.409 -6.272 36.208 1.00 64.88 71 SER A N 1
ATOM 547 C CA . SER A 1 71 ? 27.152 -7.525 36.377 1.00 64.88 71 SER A CA 1
ATOM 548 C C . SER A 1 71 ? 27.974 -7.596 37.672 1.00 64.88 71 SER A C 1
ATOM 550 O O . SER A 1 71 ? 28.321 -8.690 38.113 1.00 64.88 71 SER A O 1
ATOM 552 N N . LEU A 1 72 ? 28.237 -6.451 38.312 1.00 67.44 72 LEU A N 1
ATOM 553 C CA . LEU A 1 72 ? 28.958 -6.348 39.589 1.00 67.44 72 LEU A CA 1
ATOM 554 C C . LEU A 1 72 ? 28.029 -6.261 40.811 1.00 67.44 72 LEU A C 1
ATOM 556 O O . LEU A 1 72 ? 28.511 -6.203 41.944 1.00 67.44 72 LEU A O 1
ATOM 560 N N . LEU A 1 73 ? 26.706 -6.239 40.610 1.00 66.75 73 LEU A N 1
ATOM 561 C CA . LEU A 1 73 ? 25.762 -6.230 41.723 1.00 66.75 73 LEU A CA 1
ATOM 562 C C . LEU A 1 73 ? 25.733 -7.596 42.414 1.00 66.75 73 LEU A C 1
ATOM 564 O O . LEU A 1 73 ? 25.363 -8.610 41.821 1.00 66.75 73 LEU A O 1
ATOM 568 N N . ASP A 1 74 ? 26.075 -7.591 43.701 1.00 78.81 74 ASP A N 1
ATOM 569 C CA . ASP A 1 74 ? 25.994 -8.759 44.567 1.00 78.81 74 ASP A CA 1
ATOM 570 C C . ASP A 1 74 ? 24.563 -9.327 44.560 1.00 78.81 74 ASP A C 1
ATOM 572 O O . ASP A 1 74 ? 23.565 -8.622 44.760 1.00 78.81 74 ASP A O 1
ATOM 576 N N . GLN A 1 75 ? 24.460 -10.634 44.323 1.00 82.25 75 GLN A N 1
ATOM 577 C CA . GLN A 1 75 ? 23.200 -11.362 44.213 1.00 82.25 75 GLN A CA 1
ATOM 578 C C . GLN A 1 75 ? 22.359 -11.249 45.499 1.00 82.25 75 GLN A C 1
ATOM 580 O O . GLN A 1 75 ? 21.134 -11.392 45.455 1.00 82.25 75 GLN A O 1
ATOM 585 N N . GLN A 1 76 ? 22.998 -10.949 46.635 1.00 84.06 76 GLN A N 1
ATOM 586 C CA . GLN A 1 76 ? 22.336 -10.667 47.910 1.00 84.06 76 GLN A CA 1
ATOM 587 C C . GLN A 1 76 ? 21.523 -9.362 47.880 1.00 84.06 76 GLN A C 1
ATOM 589 O O . GLN A 1 76 ? 20.374 -9.349 48.325 1.00 84.06 76 GLN A O 1
ATOM 594 N N . VAL A 1 77 ? 22.055 -8.296 47.274 1.00 79.00 77 VAL A N 1
ATOM 595 C CA . VAL A 1 77 ? 21.389 -6.981 47.188 1.00 79.00 77 VAL A CA 1
ATOM 596 C C . VAL A 1 77 ? 20.138 -7.067 46.311 1.00 79.00 77 VAL A C 1
ATOM 598 O O . VAL A 1 77 ? 19.077 -6.563 46.672 1.00 79.00 77 VAL A O 1
ATOM 601 N N . LEU A 1 78 ? 20.219 -7.804 45.198 1.00 79.88 78 LEU A N 1
ATOM 602 C CA . LEU A 1 78 ? 19.069 -8.095 44.334 1.00 79.88 78 LEU A CA 1
ATOM 603 C C . LEU A 1 78 ? 17.954 -8.853 45.070 1.00 79.88 78 LEU A C 1
ATOM 605 O O . LEU A 1 78 ? 16.774 -8.575 44.849 1.00 79.88 78 LEU A O 1
ATOM 609 N N . ARG A 1 79 ? 18.302 -9.797 45.957 1.00 85.38 79 ARG A N 1
ATOM 610 C CA . ARG A 1 79 ? 17.312 -10.515 46.778 1.00 85.38 79 ARG A CA 1
ATOM 611 C C . ARG A 1 79 ? 16.663 -9.597 47.809 1.00 85.38 79 ARG A C 1
ATOM 613 O O . ARG A 1 79 ? 15.444 -9.656 47.958 1.00 85.38 79 ARG A O 1
ATOM 620 N N . GLN A 1 80 ? 17.444 -8.732 48.455 1.00 91.50 80 GLN A N 1
ATOM 621 C CA . GLN A 1 80 ? 16.941 -7.792 49.454 1.00 91.50 80 GLN A CA 1
ATOM 622 C C . GLN A 1 80 ? 15.957 -6.783 48.846 1.00 91.50 80 GLN A C 1
ATOM 624 O O . GLN A 1 80 ? 14.820 -6.683 49.310 1.00 91.50 80 GLN A O 1
ATOM 629 N N . VAL A 1 81 ? 16.332 -6.123 47.745 1.00 84.94 81 VAL A N 1
ATOM 630 C CA . VAL A 1 81 ? 15.459 -5.152 47.058 1.00 84.94 81 VAL A CA 1
ATOM 631 C C . VAL A 1 81 ? 14.173 -5.822 46.568 1.00 84.94 81 VAL A C 1
ATOM 633 O O . VAL A 1 81 ? 13.084 -5.261 46.682 1.00 84.94 81 VAL A O 1
ATOM 636 N N . ARG A 1 82 ? 14.265 -7.068 46.080 1.00 84.75 82 ARG A N 1
ATOM 637 C CA . ARG A 1 82 ? 13.089 -7.842 45.664 1.00 84.75 82 ARG A CA 1
ATOM 638 C C . ARG A 1 82 ? 12.157 -8.166 46.834 1.00 84.75 82 ARG A C 1
ATOM 640 O O . ARG A 1 82 ? 10.941 -8.115 46.656 1.00 84.75 82 ARG A O 1
ATOM 647 N N . SER A 1 83 ? 12.701 -8.498 48.007 1.00 89.31 83 SER A N 1
ATOM 648 C CA . SER A 1 83 ? 11.892 -8.764 49.202 1.00 89.31 83 SER A CA 1
ATOM 649 C C . SER A 1 83 ? 11.221 -7.507 49.755 1.00 89.31 83 SER A C 1
ATOM 651 O O . SER A 1 83 ? 10.041 -7.563 50.091 1.00 89.31 83 SER A O 1
ATOM 653 N N . GLU A 1 84 ? 11.916 -6.366 49.769 1.00 83.62 84 GLU A N 1
ATOM 654 C CA . GLU A 1 84 ? 11.338 -5.088 50.205 1.00 83.62 84 GLU A CA 1
ATOM 655 C C . GLU A 1 84 ? 10.219 -4.627 49.265 1.00 83.62 84 GLU A C 1
ATOM 657 O O . GLU A 1 84 ? 9.162 -4.194 49.723 1.00 83.62 84 GLU A O 1
ATOM 662 N N . TYR A 1 85 ? 10.397 -4.809 47.954 1.00 82.50 85 TYR A N 1
ATOM 663 C CA . TYR A 1 85 ? 9.374 -4.472 46.966 1.00 82.50 85 TYR A CA 1
ATOM 664 C C . TYR A 1 85 ? 8.100 -5.323 47.117 1.00 82.50 85 TYR A C 1
ATOM 666 O O . TYR A 1 85 ? 6.986 -4.802 47.050 1.00 82.50 85 TYR A O 1
ATOM 674 N N . LEU A 1 86 ? 8.242 -6.630 47.373 1.00 82.62 86 LEU A N 1
ATOM 675 C CA . LEU A 1 86 ? 7.100 -7.518 47.632 1.00 82.62 86 LEU A CA 1
ATOM 676 C C . LEU A 1 86 ? 6.398 -7.191 48.957 1.00 82.62 86 LEU A C 1
ATOM 678 O O . LEU A 1 86 ? 5.168 -7.202 49.010 1.00 82.62 86 LEU A O 1
ATOM 682 N N . ALA A 1 87 ? 7.157 -6.850 50.001 1.00 82.56 87 ALA A N 1
ATOM 683 C CA . ALA A 1 87 ? 6.597 -6.430 51.283 1.00 82.56 87 ALA A CA 1
ATOM 684 C C . ALA A 1 87 ? 5.793 -5.120 51.157 1.00 82.56 87 ALA A C 1
ATOM 686 O O . ALA A 1 87 ? 4.713 -5.004 51.735 1.00 82.56 87 ALA A O 1
ATOM 687 N N . GLN A 1 88 ? 6.257 -4.165 50.342 1.00 80.81 88 GLN A N 1
ATOM 688 C CA . GLN A 1 88 ? 5.527 -2.919 50.068 1.00 80.81 88 GLN A CA 1
ATOM 689 C C . GLN A 1 88 ? 4.211 -3.138 49.313 1.00 80.81 88 GLN A C 1
ATOM 691 O O . GLN A 1 88 ? 3.219 -2.467 49.609 1.00 80.81 88 GLN A O 1
ATOM 696 N N . GLN A 1 89 ? 4.160 -4.092 48.378 1.00 74.75 89 GLN A N 1
ATOM 697 C CA . GLN A 1 89 ? 2.903 -4.424 47.699 1.00 74.75 89 GLN A CA 1
ATOM 698 C C . GLN A 1 89 ? 1.871 -5.038 48.653 1.00 74.75 89 GLN A C 1
ATOM 700 O O . GLN A 1 89 ? 0.689 -4.727 48.541 1.00 74.75 89 GLN A O 1
ATOM 705 N N . GLN A 1 90 ? 2.305 -5.855 49.618 1.00 69.00 90 GLN A N 1
ATOM 706 C CA . GLN A 1 90 ? 1.402 -6.479 50.595 1.00 69.00 90 GLN A CA 1
ATOM 707 C C . GLN A 1 90 ? 0.943 -5.512 51.695 1.00 69.00 90 GLN A C 1
ATOM 709 O O . GLN A 1 90 ? -0.184 -5.614 52.173 1.00 69.00 90 GLN A O 1
ATOM 714 N N . ALA A 1 91 ? 1.771 -4.530 52.065 1.00 63.81 91 ALA A N 1
ATOM 715 C CA . ALA A 1 91 ? 1.394 -3.494 53.029 1.00 63.81 91 ALA A CA 1
ATOM 716 C C . ALA A 1 91 ? 0.353 -2.495 52.481 1.00 63.81 91 ALA A C 1
ATOM 718 O O . ALA A 1 91 ? -0.256 -1.760 53.252 1.00 63.81 91 ALA A O 1
ATOM 719 N N . SER A 1 92 ? 0.123 -2.477 51.164 1.00 57.31 92 SER A N 1
ATOM 720 C CA . SER A 1 92 ? -0.798 -1.542 50.502 1.00 57.31 92 SER A CA 1
ATOM 721 C C . SER A 1 92 ? -2.233 -2.081 50.346 1.00 57.31 92 SER A C 1
ATOM 723 O O . SER A 1 92 ? -3.066 -1.402 49.750 1.00 57.31 92 SER A O 1
ATOM 725 N N . THR A 1 93 ? -2.544 -3.289 50.842 1.00 50.62 93 THR A N 1
ATOM 726 C CA . THR A 1 93 ? -3.845 -3.965 50.618 1.00 50.62 93 THR A CA 1
ATOM 727 C C . THR A 1 93 ? -4.753 -4.107 51.845 1.00 50.62 93 THR A C 1
ATOM 729 O O . THR A 1 93 ? -5.778 -4.779 51.753 1.00 50.62 93 THR A O 1
ATOM 732 N N . THR A 1 94 ? -4.449 -3.464 52.973 1.00 46.91 94 THR A N 1
ATOM 733 C CA . THR A 1 94 ? -5.282 -3.568 54.185 1.00 46.91 94 THR A CA 1
ATOM 734 C C . THR A 1 94 ? -5.970 -2.240 54.482 1.00 46.91 94 THR A C 1
ATOM 736 O O . THR A 1 94 ? -5.351 -1.350 55.049 1.00 46.91 94 THR A O 1
ATOM 739 N N . ASP A 1 95 ? -7.217 -2.113 54.010 1.00 47.53 95 ASP A N 1
ATOM 740 C CA . ASP A 1 95 ? -8.378 -1.510 54.699 1.00 47.53 95 ASP A CA 1
ATOM 741 C C . ASP A 1 95 ? -9.393 -0.924 53.702 1.00 47.53 95 ASP A C 1
ATOM 743 O O . ASP A 1 95 ? -9.364 0.259 53.370 1.00 47.53 95 ASP A O 1
ATOM 747 N N . VAL A 1 96 ? -10.360 -1.747 53.273 1.00 45.91 96 VAL A N 1
ATOM 748 C CA . VAL A 1 96 ? -11.701 -1.264 52.898 1.00 45.91 96 VAL A CA 1
ATOM 749 C C . VAL A 1 96 ? -12.749 -2.248 53.445 1.00 45.91 96 VAL A C 1
ATOM 751 O O . VAL A 1 96 ? -12.671 -3.443 53.147 1.00 45.91 96 VAL A O 1
ATOM 754 N N . PRO A 1 97 ? -13.725 -1.788 54.252 1.00 46.09 97 PRO A N 1
ATOM 755 C CA . PRO A 1 97 ? -14.760 -2.635 54.832 1.00 46.09 97 PRO A CA 1
ATOM 756 C C . PRO A 1 97 ? -15.766 -3.127 53.782 1.00 46.09 97 PRO A C 1
ATOM 758 O O . PRO A 1 97 ? -16.242 -2.378 52.928 1.00 46.09 97 PRO A O 1
ATOM 761 N N . GLN A 1 98 ? -16.106 -4.411 53.894 1.00 44.72 98 GLN A N 1
ATOM 762 C CA . GLN A 1 98 ? -17.106 -5.115 53.096 1.00 44.72 98 GLN A CA 1
ATOM 763 C C . GLN A 1 98 ? -18.491 -4.476 53.266 1.00 44.72 98 GLN A C 1
ATOM 765 O O . GLN A 1 98 ? -19.106 -4.575 54.327 1.00 44.72 98 GLN A O 1
ATOM 770 N N . SER A 1 99 ? -19.009 -3.870 52.199 1.00 43.62 99 SER A N 1
ATOM 771 C CA . SER A 1 99 ? -20.440 -3.609 52.051 1.00 43.62 99 SER A CA 1
ATOM 772 C C . SER A 1 99 ? -21.022 -4.602 51.045 1.00 43.62 99 SER A C 1
ATOM 774 O O . SER A 1 99 ? -20.535 -4.752 49.926 1.00 43.62 99 SER A O 1
ATOM 776 N N . ASN A 1 100 ? -22.040 -5.329 51.505 1.00 53.84 100 ASN A N 1
ATOM 777 C CA . ASN A 1 100 ? -22.884 -6.222 50.722 1.00 53.84 100 ASN A CA 1
ATOM 778 C C . ASN A 1 100 ? -23.465 -5.485 49.511 1.00 53.84 100 ASN A C 1
ATOM 780 O O . ASN A 1 100 ? -24.236 -4.542 49.689 1.00 53.84 100 ASN A O 1
ATOM 784 N N . ILE A 1 101 ? -23.173 -5.958 48.300 1.00 44.22 101 ILE A N 1
ATOM 785 C CA . ILE A 1 101 ? -23.872 -5.514 47.093 1.00 44.22 101 ILE A CA 1
ATOM 786 C C . ILE A 1 101 ? -24.724 -6.678 46.594 1.00 44.22 101 ILE A C 1
ATOM 788 O O . ILE A 1 101 ? -24.228 -7.654 46.033 1.00 44.22 101 ILE A O 1
ATOM 792 N N . ASN A 1 102 ? -26.027 -6.554 46.854 1.00 46.69 102 ASN A N 1
ATOM 793 C CA . ASN A 1 102 ? -27.080 -7.291 46.169 1.00 46.69 102 ASN A CA 1
ATOM 794 C C . ASN A 1 102 ? -26.965 -7.030 44.663 1.00 46.69 102 ASN A C 1
ATOM 796 O O . ASN A 1 102 ? -26.955 -5.880 44.226 1.00 46.69 102 ASN A O 1
ATOM 800 N N . LEU A 1 103 ? -26.883 -8.106 43.884 1.00 48.97 103 LEU A N 1
ATOM 801 C CA . LEU A 1 103 ? -26.793 -8.073 42.430 1.00 48.97 103 LEU A CA 1
ATOM 802 C C . LEU A 1 103 ? -28.199 -7.892 41.837 1.00 48.97 103 LEU A C 1
ATOM 804 O O . LEU A 1 103 ? -28.819 -8.840 41.355 1.00 48.97 103 LEU A O 1
ATOM 808 N N . ASP A 1 104 ? -28.720 -6.671 41.940 1.00 40.62 104 ASP A N 1
ATOM 809 C CA . ASP A 1 104 ? -29.970 -6.278 41.299 1.00 40.62 104 ASP A CA 1
ATOM 810 C C . ASP A 1 104 ? -29.727 -6.005 39.805 1.00 40.62 104 ASP A C 1
ATOM 812 O O . ASP A 1 104 ? -28.799 -5.294 39.413 1.00 40.62 104 ASP A O 1
ATOM 816 N N . HIS A 1 105 ? -30.548 -6.626 38.959 1.00 49.44 105 HIS A N 1
ATOM 817 C CA . HIS A 1 105 ? -30.508 -6.554 37.497 1.00 49.44 105 HIS A CA 1
ATOM 818 C C . HIS A 1 105 ? -31.059 -5.200 37.008 1.00 49.44 105 HIS A C 1
ATOM 820 O O . HIS A 1 105 ? -32.112 -5.126 36.373 1.00 49.44 105 HIS A O 1
ATOM 826 N N . GLN A 1 106 ? -30.350 -4.104 37.282 1.00 41.53 106 GLN A N 1
ATOM 827 C CA . GLN A 1 106 ? -30.690 -2.791 36.735 1.00 41.53 106 GLN A CA 1
ATOM 828 C C . GLN A 1 106 ? -29.928 -2.504 35.437 1.00 41.53 106 GLN A C 1
ATOM 830 O O . GLN A 1 106 ? -28.748 -2.174 35.421 1.00 41.53 106 GLN A O 1
ATOM 835 N N . LYS A 1 107 ? -30.667 -2.659 34.333 1.00 48.22 107 LYS A N 1
ATOM 836 C CA . LYS A 1 107 ? -30.713 -1.768 33.161 1.00 48.22 107 LYS A CA 1
ATOM 837 C C . LYS A 1 107 ? -29.414 -0.991 32.855 1.00 48.22 107 LYS A C 1
ATOM 839 O O . LYS A 1 107 ? -29.261 0.175 33.201 1.00 48.22 107 LYS A O 1
ATOM 844 N N . VAL A 1 108 ? -28.509 -1.650 32.133 1.00 47.47 108 VAL A N 1
ATOM 845 C CA . VAL A 1 108 ? -27.296 -1.064 31.542 1.00 47.47 108 VAL A CA 1
ATOM 846 C C . VAL A 1 108 ? -27.684 -0.262 30.296 1.00 47.47 108 VAL A C 1
ATOM 848 O O . VAL A 1 108 ? -27.657 -0.809 29.201 1.00 47.47 108 VAL A O 1
ATOM 851 N N . GLU A 1 109 ? -28.077 1.005 30.437 1.00 48.72 109 GLU A N 1
ATOM 852 C CA . GLU A 1 109 ? -28.277 1.886 29.266 1.00 48.72 109 GLU A CA 1
ATOM 853 C C . GLU A 1 109 ? -27.619 3.277 29.347 1.00 48.72 109 GLU A C 1
ATOM 855 O O . GLU A 1 109 ? -27.748 4.037 28.396 1.00 48.72 109 GLU A O 1
ATOM 860 N N . GLU A 1 110 ? -26.837 3.627 30.379 1.00 47.09 110 GLU A N 1
ATOM 861 C CA . GLU A 1 110 ? -26.340 5.020 30.510 1.00 47.09 110 GLU A CA 1
ATOM 862 C C . GLU A 1 110 ? -24.819 5.228 30.650 1.00 47.09 110 GLU A C 1
ATOM 864 O O . GLU A 1 110 ? -24.387 6.350 30.894 1.00 47.09 110 GLU A O 1
ATOM 869 N N . ASP A 1 111 ? -23.972 4.218 30.412 1.00 49.94 111 ASP A N 1
ATOM 870 C CA . ASP A 1 111 ? -22.519 4.338 30.675 1.00 49.94 111 ASP A CA 1
ATOM 871 C C . ASP A 1 111 ? -21.618 4.252 29.423 1.00 49.94 111 ASP A C 1
ATOM 873 O O . ASP A 1 111 ? -20.516 3.689 29.427 1.00 49.94 111 ASP A O 1
ATOM 877 N N . ASP A 1 112 ? -22.090 4.788 28.295 1.00 51.62 112 ASP A N 1
ATOM 878 C CA . ASP A 1 112 ? -21.271 4.927 27.078 1.00 51.62 112 ASP A CA 1
ATOM 879 C C . ASP A 1 112 ? -20.448 6.225 27.050 1.00 51.62 112 ASP A C 1
ATOM 881 O O . ASP A 1 112 ? -19.380 6.267 26.437 1.00 51.62 112 ASP A O 1
ATOM 885 N N . SER A 1 113 ? -20.859 7.249 27.802 1.00 55.94 113 SER A N 1
ATOM 886 C CA . SER A 1 113 ? -20.207 8.566 27.818 1.00 55.94 113 SER A CA 1
ATOM 887 C C . SER A 1 113 ? -18.851 8.579 28.536 1.00 55.94 113 SER A C 1
ATOM 889 O O . SER A 1 113 ? -18.005 9.421 28.237 1.00 55.94 113 SER A O 1
ATOM 891 N N . ASN A 1 114 ? -18.607 7.657 29.476 1.00 53.78 114 ASN A N 1
ATOM 892 C CA . ASN A 1 114 ? -17.398 7.697 30.304 1.00 53.78 114 ASN A CA 1
ATOM 893 C C . ASN A 1 114 ? -16.180 7.036 29.624 1.00 53.78 114 ASN A C 1
ATOM 895 O O . ASN A 1 114 ? -15.045 7.505 29.754 1.00 53.78 114 ASN A O 1
ATOM 899 N N . LEU A 1 115 ? -16.402 6.007 28.796 1.00 54.41 115 LEU A N 1
ATOM 900 C CA . LEU A 1 115 ? -15.327 5.328 28.053 1.00 54.41 115 LEU A CA 1
ATOM 901 C C . LEU A 1 115 ? -14.709 6.180 26.945 1.00 54.41 115 LEU A C 1
ATOM 903 O O . LEU A 1 115 ? -13.562 5.975 26.550 1.00 54.41 115 LEU A O 1
ATOM 907 N N . GLU A 1 116 ? -15.456 7.164 26.472 1.00 53.81 116 GLU A N 1
ATOM 908 C CA . GLU A 1 116 ? -15.022 8.150 25.495 1.00 53.81 116 GLU A CA 1
ATOM 909 C C . GLU A 1 116 ? -13.855 9.034 25.988 1.00 53.81 116 GLU A C 1
ATOM 911 O O . GLU A 1 116 ? -13.173 9.675 25.178 1.00 53.81 116 GLU A O 1
ATOM 916 N N . SER A 1 117 ? -13.596 9.049 27.299 1.00 55.50 117 SER A N 1
ATOM 917 C CA . SER A 1 117 ? -12.523 9.819 27.938 1.00 55.50 117 SER A CA 1
ATOM 918 C C . SER A 1 117 ? -11.334 8.968 28.414 1.00 55.50 117 SER A C 1
ATOM 920 O O . SER A 1 117 ? -10.293 9.514 28.796 1.00 55.50 117 SER A O 1
ATOM 922 N N . ALA A 1 118 ? -11.450 7.635 28.362 1.00 59.22 118 ALA A N 1
ATOM 923 C CA . ALA A 1 118 ? -10.433 6.726 28.875 1.00 59.22 118 ALA A CA 1
ATOM 924 C C . ALA A 1 118 ? -9.157 6.765 28.012 1.00 59.22 118 ALA A C 1
ATOM 926 O O . ALA A 1 118 ? -9.163 6.451 26.824 1.00 59.22 118 ALA A O 1
ATOM 927 N N . LYS A 1 119 ? -8.028 7.142 28.625 1.00 65.81 119 LYS A N 1
ATOM 928 C CA . LYS A 1 119 ? -6.704 7.219 27.970 1.00 65.81 119 LYS A CA 1
ATOM 929 C C . LYS A 1 119 ? -5.951 5.881 27.941 1.00 65.81 119 LYS A C 1
ATOM 931 O O . LYS A 1 119 ? -4.851 5.809 27.393 1.00 65.81 119 LYS A O 1
ATOM 936 N N . SER A 1 120 ? -6.502 4.829 28.543 1.00 73.19 120 SER A N 1
ATOM 937 C CA . SER A 1 120 ? -5.864 3.519 28.697 1.00 73.19 120 SER A CA 1
ATOM 938 C C . SER A 1 120 ? -6.847 2.377 28.428 1.00 73.19 120 SER A C 1
ATOM 940 O O . SER A 1 120 ? -8.061 2.543 28.522 1.00 73.19 120 SER A O 1
ATOM 942 N N . ILE A 1 121 ? -6.307 1.205 28.072 1.00 77.75 121 ILE A N 1
ATOM 943 C CA . ILE A 1 121 ? -7.086 -0.032 27.932 1.00 77.75 121 ILE A CA 1
ATOM 944 C C . ILE A 1 121 ? -7.459 -0.485 29.343 1.00 77.75 121 ILE A C 1
ATOM 946 O O . ILE A 1 121 ? -6.666 -1.138 30.019 1.00 77.75 121 ILE A O 1
ATOM 950 N N . THR A 1 122 ? -8.634 -0.082 29.809 1.00 83.31 122 THR A N 1
ATOM 951 C CA . THR A 1 122 ? -9.196 -0.572 31.066 1.00 83.31 122 THR A CA 1
ATOM 952 C C . THR A 1 122 ? -9.833 -1.952 30.852 1.00 83.31 122 THR A C 1
ATOM 954 O O . THR A 1 122 ? -10.287 -2.256 29.743 1.00 83.31 122 THR A O 1
ATOM 957 N N . PRO A 1 123 ? -9.898 -2.812 31.886 1.00 84.06 123 PRO A N 1
ATOM 958 C CA . PRO A 1 123 ? -10.576 -4.110 31.801 1.00 84.06 123 PRO A CA 1
ATOM 959 C C . PRO A 1 123 ? -12.032 -3.998 31.323 1.00 84.06 123 PRO A C 1
ATOM 961 O O . PRO A 1 123 ? -12.514 -4.854 30.587 1.00 84.06 123 PRO A O 1
ATOM 964 N N . GLU A 1 124 ? -12.707 -2.899 31.662 1.00 83.44 124 GLU A N 1
ATOM 965 C CA . GLU A 1 124 ? -14.067 -2.590 31.208 1.00 83.44 124 GLU A CA 1
ATOM 966 C C . GLU A 1 124 ? -14.176 -2.489 29.682 1.00 83.44 124 GLU A C 1
ATOM 968 O O . GLU A 1 124 ? -15.131 -3.001 29.093 1.00 83.44 124 GLU A O 1
ATOM 973 N N . VAL A 1 125 ? -13.173 -1.897 29.020 1.00 84.50 125 VAL A N 1
ATOM 974 C CA . VAL A 1 125 ? -13.126 -1.833 27.554 1.00 84.50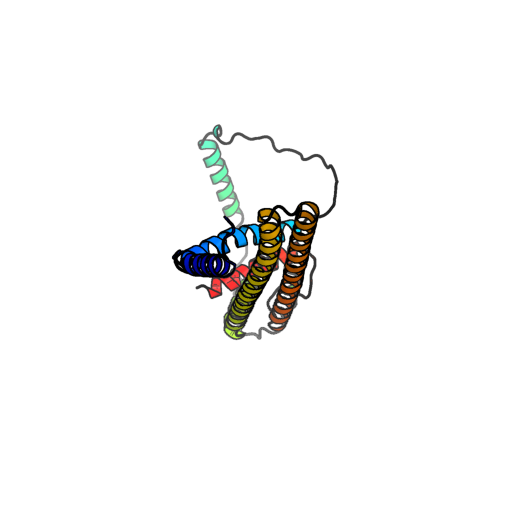 125 VAL A CA 1
ATOM 975 C C . VAL A 1 125 ? -13.052 -3.238 26.963 1.00 84.50 125 VAL A C 1
ATOM 977 O O . VAL A 1 125 ? -13.729 -3.519 25.978 1.00 84.50 125 VAL A O 1
ATOM 980 N N . LEU A 1 126 ? -12.252 -4.131 27.551 1.00 85.44 126 LEU A N 1
ATOM 981 C CA . LEU A 1 126 ? -12.109 -5.506 27.067 1.00 85.44 126 LEU A CA 1
ATOM 982 C C . LEU A 1 126 ? -13.417 -6.289 27.212 1.00 85.44 126 LEU A C 1
ATOM 984 O O . LEU A 1 126 ? -13.808 -6.999 26.288 1.00 85.44 126 LEU A O 1
ATOM 988 N N . VAL A 1 127 ? -14.138 -6.105 28.323 1.00 88.50 127 VAL A N 1
ATOM 989 C CA . VAL A 1 127 ? -15.468 -6.702 28.505 1.00 88.50 127 VAL A CA 1
ATOM 990 C C . VAL A 1 127 ? -16.435 -6.181 27.440 1.00 88.50 127 VAL A C 1
ATOM 992 O O . VAL A 1 127 ? -17.102 -6.993 26.796 1.00 88.50 127 VAL A O 1
ATOM 995 N N . LYS A 1 128 ? -16.475 -4.866 27.179 1.00 85.88 128 LYS A N 1
ATOM 996 C CA . LYS A 1 128 ? -17.307 -4.292 26.105 1.00 85.88 128 LYS A CA 1
ATOM 997 C C . LYS A 1 128 ? -16.908 -4.813 24.719 1.00 85.88 128 LYS A C 1
ATOM 999 O O . LYS A 1 128 ? -17.784 -5.198 23.952 1.00 85.88 128 LYS A O 1
ATOM 1004 N N . LEU A 1 129 ? -15.613 -4.905 24.411 1.00 85.94 129 LEU A N 1
ATOM 1005 C CA . LEU A 1 129 ? -15.120 -5.480 23.152 1.00 85.94 129 LEU A CA 1
ATOM 1006 C C . LEU A 1 129 ? -15.539 -6.943 22.996 1.00 85.94 129 LEU A C 1
ATOM 1008 O O . LEU A 1 129 ? -15.972 -7.330 21.917 1.00 85.94 129 LEU A O 1
ATOM 1012 N N . SER A 1 130 ? -15.471 -7.740 24.066 1.00 88.50 130 SER A N 1
ATOM 1013 C CA . SER A 1 130 ? -15.907 -9.140 24.040 1.00 88.50 130 SER A CA 1
ATOM 1014 C C . SER A 1 130 ? -17.413 -9.282 23.785 1.00 88.50 130 SER A C 1
ATOM 1016 O O . SER A 1 130 ? -17.831 -10.198 23.077 1.00 88.50 130 SER A O 1
ATOM 1018 N N . LYS A 1 131 ? -18.231 -8.357 24.314 1.00 90.12 131 LYS A N 1
ATOM 1019 C CA . LYS A 1 131 ? -19.676 -8.296 24.045 1.00 90.12 131 LYS A CA 1
ATOM 1020 C C . LYS A 1 131 ? -19.942 -7.894 22.597 1.00 90.12 131 LYS A C 1
ATOM 1022 O O . LYS A 1 131 ? -20.627 -8.622 21.889 1.00 90.12 131 LYS A O 1
ATOM 1027 N N . LEU A 1 132 ? -19.305 -6.824 22.113 1.00 86.38 132 LEU A N 1
ATOM 1028 C CA . LEU A 1 132 ? -19.412 -6.375 20.718 1.00 86.38 132 LEU A CA 1
ATOM 1029 C C . LEU A 1 132 ? -18.956 -7.446 19.718 1.00 86.38 132 LEU A C 1
ATOM 1031 O O . LEU A 1 132 ? -19.578 -7.611 18.671 1.00 86.38 132 LEU A O 1
ATOM 1035 N N . ALA A 1 133 ? -17.904 -8.201 20.042 1.00 88.12 133 ALA A N 1
ATOM 1036 C CA . ALA A 1 133 ? -17.433 -9.311 19.219 1.00 88.12 133 ALA A CA 1
ATOM 1037 C C . ALA A 1 133 ? -18.499 -10.406 19.052 1.00 88.12 133 ALA A C 1
ATOM 1039 O O . ALA A 1 133 ? -18.617 -10.970 17.966 1.00 88.12 133 ALA A O 1
ATOM 1040 N N . LYS A 1 134 ? -19.293 -10.669 20.099 1.00 86.56 134 LYS A N 1
ATOM 1041 C CA . LYS A 1 134 ? -20.379 -11.660 20.088 1.00 86.56 134 LYS A CA 1
ATOM 1042 C C . LYS A 1 134 ? -21.678 -11.126 19.477 1.00 86.56 134 LYS A C 1
ATOM 1044 O O . LYS A 1 134 ? -22.381 -11.878 18.817 1.00 86.56 134 LYS A O 1
ATOM 1049 N N . GLU A 1 135 ? -22.003 -9.855 19.703 1.00 80.19 135 GLU A N 1
ATOM 1050 C CA . GLU A 1 135 ? -23.317 -9.278 19.381 1.00 80.19 135 GLU A CA 1
ATOM 1051 C C . GLU A 1 135 ? -23.370 -8.593 18.007 1.00 80.19 135 GLU A C 1
ATOM 1053 O O . GLU A 1 135 ? -24.383 -8.669 17.316 1.00 80.19 135 GLU A O 1
ATOM 1058 N N . ALA A 1 136 ? -22.297 -7.920 17.579 1.00 74.75 136 ALA A N 1
ATOM 1059 C CA . ALA A 1 136 ? -22.352 -6.970 16.462 1.00 74.75 136 ALA A CA 1
ATOM 1060 C C . ALA A 1 136 ? -21.905 -7.544 15.103 1.00 74.75 136 ALA A C 1
ATOM 1062 O O . ALA A 1 136 ? -21.631 -6.778 14.179 1.00 74.75 136 ALA A O 1
ATOM 1063 N N . ASN A 1 137 ? -21.763 -8.871 14.969 1.00 86.31 137 ASN A N 1
ATOM 1064 C CA . ASN A 1 137 ? -21.096 -9.513 13.820 1.00 86.31 137 ASN A CA 1
ATOM 1065 C C . ASN A 1 137 ? -19.724 -8.875 13.501 1.00 86.31 137 ASN A C 1
ATOM 1067 O O . ASN A 1 137 ? -19.262 -8.875 12.357 1.00 86.31 137 ASN A O 1
ATOM 1071 N N . LEU A 1 138 ? -19.068 -8.299 14.517 1.00 89.62 138 LEU A N 1
ATOM 1072 C CA . LEU A 1 138 ? -17.832 -7.535 14.361 1.00 89.62 138 LEU A CA 1
ATOM 1073 C C . LEU A 1 138 ? -16.728 -8.404 13.750 1.00 89.62 138 LEU A C 1
ATOM 1075 O O . LEU A 1 138 ? -15.994 -7.942 12.880 1.00 89.62 138 LEU A O 1
ATOM 1079 N N . LEU A 1 139 ? -16.651 -9.674 14.157 1.00 89.81 139 LEU A N 1
ATOM 1080 C CA . LEU A 1 139 ? -15.673 -10.631 13.636 1.00 89.81 139 LEU A CA 1
ATOM 1081 C C . LEU A 1 139 ? -15.874 -10.915 12.144 1.00 89.81 139 LEU A C 1
ATOM 1083 O O . LEU A 1 139 ? -14.898 -10.973 11.397 1.00 89.81 139 LEU A O 1
ATOM 1087 N N . ASP A 1 140 ? -17.118 -11.022 11.678 1.00 92.19 140 ASP A N 1
ATOM 1088 C CA . ASP A 1 140 ? -17.403 -11.240 10.257 1.00 92.19 140 ASP A CA 1
ATOM 1089 C C . ASP A 1 140 ? -17.065 -10.004 9.423 1.00 92.19 140 ASP A C 1
ATOM 1091 O O . ASP A 1 140 ? -16.486 -10.119 8.338 1.00 92.19 140 ASP A O 1
ATOM 1095 N N . VAL A 1 141 ? -17.352 -8.808 9.949 1.00 91.94 141 VAL A N 1
ATOM 1096 C CA . VAL A 1 141 ? -16.952 -7.551 9.307 1.00 91.94 141 VAL A CA 1
ATOM 1097 C C . VAL A 1 141 ? -15.429 -7.436 9.243 1.00 91.94 141 VAL A C 1
ATOM 1099 O O . VAL A 1 141 ? -14.896 -7.105 8.183 1.00 91.94 141 VAL A O 1
ATOM 1102 N N . LEU A 1 142 ? -14.713 -7.765 10.322 1.00 91.31 142 LEU A N 1
ATOM 1103 C CA . LEU A 1 142 ? -13.247 -7.780 10.347 1.00 91.31 142 LEU A CA 1
ATOM 1104 C C . LEU A 1 142 ? -12.670 -8.808 9.368 1.00 91.31 142 LEU A C 1
ATOM 1106 O O . LEU A 1 142 ? -11.738 -8.488 8.628 1.00 91.31 142 LEU A O 1
ATOM 1110 N N . ARG A 1 143 ? -13.251 -10.010 9.290 1.00 92.81 143 ARG A N 1
ATOM 1111 C CA . ARG A 1 143 ? -12.858 -11.038 8.316 1.00 92.81 143 ARG A CA 1
ATOM 1112 C C . ARG A 1 143 ? -13.041 -10.536 6.886 1.00 92.81 143 ARG A C 1
ATOM 1114 O O . ARG A 1 143 ? -12.131 -10.671 6.067 1.00 92.81 143 ARG A O 1
ATOM 1121 N N . LYS A 1 144 ? -14.175 -9.893 6.594 1.00 94.38 144 LYS A N 1
ATOM 1122 C CA . LYS A 1 144 ? -14.443 -9.278 5.289 1.00 94.38 144 LYS A CA 1
ATOM 1123 C C . LYS A 1 144 ? -13.456 -8.153 4.978 1.00 94.38 144 LYS A C 1
ATOM 1125 O O . LYS A 1 144 ? -12.934 -8.109 3.872 1.00 94.38 144 LYS A O 1
ATOM 1130 N N . MET A 1 145 ? -13.148 -7.281 5.938 1.00 92.44 145 MET A N 1
ATOM 1131 C CA . MET A 1 145 ? -12.148 -6.220 5.767 1.00 92.44 145 MET A CA 1
ATOM 1132 C C . MET A 1 145 ? -10.749 -6.781 5.486 1.00 92.44 145 MET A C 1
ATOM 1134 O O . MET A 1 145 ? -10.074 -6.290 4.583 1.00 92.44 145 MET A O 1
ATOM 1138 N N . LYS A 1 146 ? -10.329 -7.819 6.223 1.00 91.31 146 LYS A N 1
ATOM 1139 C CA . LYS A 1 146 ? -9.053 -8.530 6.022 1.00 91.31 146 LYS A CA 1
ATOM 1140 C C . LYS A 1 146 ? -8.989 -9.128 4.616 1.00 91.31 146 LYS A C 1
ATOM 1142 O O . LYS A 1 146 ? -7.982 -8.970 3.928 1.00 91.31 146 LYS A O 1
ATOM 1147 N N . GLN A 1 147 ? -10.080 -9.746 4.163 1.00 94.19 147 GLN A N 1
ATOM 1148 C CA . GLN A 1 147 ? -10.185 -10.294 2.812 1.00 94.19 147 GLN A CA 1
ATOM 1149 C C . GLN A 1 147 ? -10.131 -9.198 1.737 1.00 94.19 147 GLN A C 1
ATOM 1151 O O . GLN A 1 147 ? -9.334 -9.304 0.811 1.00 94.19 147 GLN A O 1
ATOM 1156 N N . GLU A 1 148 ? -10.914 -8.123 1.877 1.00 92.31 148 GLU A N 1
ATOM 1157 C CA . GLU A 1 148 ? -10.922 -6.981 0.948 1.00 92.31 148 GLU A CA 1
ATOM 1158 C C . GLU A 1 148 ? -9.534 -6.330 0.834 1.00 92.31 148 GLU A C 1
ATOM 1160 O O . GLU A 1 148 ? -9.096 -5.985 -0.267 1.00 92.31 148 GLU A O 1
ATOM 1165 N N . GLN A 1 149 ? -8.822 -6.185 1.958 1.00 92.44 149 GLN A N 1
ATOM 1166 C CA . GLN A 1 149 ? -7.448 -5.689 1.969 1.00 92.44 149 GLN A CA 1
ATOM 1167 C C . GLN A 1 149 ? -6.520 -6.636 1.206 1.00 92.44 149 GLN A C 1
ATOM 1169 O O . GLN A 1 149 ? -5.767 -6.198 0.340 1.00 92.44 149 GLN A O 1
ATOM 1174 N N . HIS A 1 150 ? -6.587 -7.934 1.493 1.00 92.56 150 HIS A N 1
ATOM 1175 C CA . HIS A 1 150 ? -5.722 -8.912 0.849 1.00 92.56 150 HIS A CA 1
ATOM 1176 C C . HIS A 1 150 ? -5.979 -9.009 -0.666 1.00 92.56 150 HIS A C 1
ATOM 1178 O O . HIS A 1 150 ? -5.039 -9.045 -1.462 1.00 92.56 150 HIS A O 1
ATOM 1184 N N . ASP A 1 151 ? -7.244 -8.980 -1.087 1.00 95.75 151 ASP A N 1
ATOM 1185 C CA . ASP A 1 151 ? -7.635 -8.938 -2.497 1.00 95.75 151 ASP A CA 1
ATOM 1186 C C . ASP A 1 151 ? -7.079 -7.685 -3.185 1.00 95.75 151 ASP A C 1
ATOM 1188 O O . ASP A 1 151 ? -6.537 -7.767 -4.293 1.00 95.75 151 ASP A O 1
ATOM 1192 N N . ARG A 1 152 ? -7.155 -6.530 -2.508 1.00 93.50 152 ARG A N 1
ATOM 1193 C CA . ARG A 1 152 ? -6.609 -5.273 -3.022 1.00 93.50 152 ARG A CA 1
ATOM 1194 C C . ARG A 1 152 ? -5.094 -5.323 -3.163 1.00 93.50 152 ARG A C 1
ATOM 1196 O O . ARG A 1 152 ? -4.586 -4.909 -4.204 1.00 93.50 152 ARG A O 1
ATOM 1203 N N . GLU A 1 153 ? -4.388 -5.825 -2.156 1.00 91.38 153 GLU A N 1
ATOM 1204 C CA . GLU A 1 153 ? -2.930 -5.969 -2.176 1.00 91.38 153 GLU A CA 1
ATOM 1205 C C . GLU A 1 153 ? -2.481 -6.864 -3.336 1.00 91.38 153 GLU A C 1
ATOM 1207 O O . GLU A 1 153 ? -1.568 -6.495 -4.075 1.00 91.38 153 GLU A O 1
ATOM 1212 N N . ARG A 1 154 ? -3.167 -7.992 -3.574 1.00 95.88 154 ARG A N 1
ATOM 1213 C CA . ARG A 1 154 ? -2.876 -8.866 -4.723 1.00 95.88 154 ARG A CA 1
ATOM 1214 C C . ARG A 1 154 ? -3.100 -8.170 -6.062 1.00 95.88 154 ARG A C 1
ATOM 1216 O O . ARG A 1 154 ? -2.306 -8.346 -6.982 1.00 95.88 154 ARG A O 1
ATOM 1223 N N . GLU A 1 155 ? -4.161 -7.379 -6.179 1.00 96.44 155 GLU A N 1
ATOM 1224 C CA . GLU A 1 155 ? -4.434 -6.608 -7.393 1.00 96.44 155 GLU A CA 1
ATOM 1225 C C . GLU A 1 155 ? -3.379 -5.517 -7.631 1.00 96.44 155 GLU A C 1
ATOM 1227 O O . GLU A 1 155 ? -2.900 -5.349 -8.751 1.00 96.44 155 GLU A O 1
ATOM 1232 N N . LEU A 1 156 ? -2.982 -4.783 -6.588 1.00 93.38 156 LEU A N 1
ATOM 1233 C CA . LEU A 1 156 ? -1.923 -3.774 -6.680 1.00 93.38 156 LEU A CA 1
ATOM 1234 C C . LEU A 1 156 ? -0.576 -4.401 -7.042 1.00 93.38 156 LEU A C 1
ATOM 1236 O O . LEU A 1 156 ? 0.150 -3.847 -7.867 1.00 93.38 156 LEU A O 1
ATOM 1240 N N . TRP A 1 157 ? -0.275 -5.570 -6.476 1.00 94.19 157 TRP A N 1
ATOM 1241 C CA . TRP A 1 157 ? 0.911 -6.344 -6.818 1.00 94.19 157 TRP A CA 1
ATOM 1242 C C . TRP A 1 157 ? 0.924 -6.739 -8.295 1.00 94.19 157 TRP A C 1
ATOM 1244 O O . TRP A 1 157 ? 1.890 -6.443 -8.996 1.00 94.19 157 TRP A O 1
ATOM 1254 N N . ARG A 1 158 ? -0.170 -7.335 -8.788 1.00 97.50 158 ARG A N 1
ATOM 1255 C CA . ARG A 1 158 ? -0.312 -7.723 -10.199 1.00 97.50 158 ARG A CA 1
ATOM 1256 C C . ARG A 1 158 ? -0.088 -6.531 -11.129 1.00 97.50 158 ARG A C 1
ATOM 1258 O O . ARG A 1 158 ? 0.702 -6.619 -12.061 1.00 97.50 158 ARG A O 1
ATOM 1265 N N . ARG A 1 159 ? -0.720 -5.390 -10.837 1.00 97.25 159 ARG A N 1
ATOM 1266 C CA . ARG A 1 159 ? -0.544 -4.159 -11.624 1.00 97.25 159 ARG A CA 1
ATOM 1267 C C . ARG A 1 159 ? 0.894 -3.654 -11.616 1.00 97.25 159 ARG A C 1
ATOM 1269 O O . ARG A 1 159 ? 1.380 -3.202 -12.649 1.00 97.25 159 ARG A O 1
ATOM 1276 N N . ARG A 1 160 ? 1.577 -3.726 -10.468 1.00 95.44 160 ARG A N 1
ATOM 1277 C CA . ARG A 1 160 ? 2.996 -3.358 -10.366 1.00 95.44 160 ARG A CA 1
ATOM 1278 C C . ARG A 1 160 ? 3.847 -4.241 -11.269 1.00 95.44 160 ARG A C 1
ATOM 1280 O O . ARG A 1 160 ? 4.701 -3.738 -11.985 1.00 95.44 160 ARG A O 1
ATOM 1287 N N . GLU A 1 161 ? 3.588 -5.543 -11.245 1.00 97.44 161 GLU A N 1
ATOM 1288 C CA . GLU A 1 161 ? 4.306 -6.527 -12.049 1.00 97.44 161 GLU A CA 1
ATOM 1289 C C . GLU A 1 161 ? 4.083 -6.310 -13.552 1.00 97.44 161 GLU A C 1
ATOM 1291 O O . GLU A 1 161 ? 5.040 -6.313 -14.323 1.00 97.44 161 GLU A O 1
ATOM 1296 N N . GLU A 1 162 ? 2.842 -6.062 -13.970 1.00 97.50 162 GLU A N 1
ATOM 1297 C CA . GLU A 1 162 ? 2.503 -5.720 -15.357 1.00 97.50 162 GLU A CA 1
ATOM 1298 C C . GLU A 1 162 ? 3.201 -4.436 -15.820 1.00 97.50 162 GLU A C 1
ATOM 1300 O O . GLU A 1 162 ? 3.719 -4.383 -16.939 1.00 97.50 162 GLU A O 1
ATOM 1305 N N . LEU A 1 163 ? 3.255 -3.415 -14.957 1.00 96.88 163 LEU A N 1
ATOM 1306 C CA . LEU A 1 163 ? 3.963 -2.168 -15.236 1.00 96.88 163 LEU A CA 1
ATOM 1307 C C . LEU A 1 163 ? 5.466 -2.416 -15.403 1.00 96.88 163 LEU A C 1
ATOM 1309 O O . LEU A 1 163 ? 6.046 -1.999 -16.401 1.00 96.88 163 LEU A O 1
ATOM 1313 N N . THR A 1 164 ? 6.090 -3.148 -14.477 1.00 95.88 164 THR A N 1
ATOM 1314 C CA . THR A 1 164 ? 7.513 -3.503 -14.568 1.00 95.88 164 THR A CA 1
ATOM 1315 C C . THR A 1 164 ? 7.817 -4.315 -15.824 1.00 95.88 164 THR A C 1
ATOM 1317 O O . THR A 1 164 ? 8.786 -4.020 -16.514 1.00 95.88 164 THR A O 1
ATOM 1320 N N . LYS A 1 165 ? 6.976 -5.298 -16.169 1.00 97.88 165 LYS A N 1
ATOM 1321 C CA . LYS A 1 165 ? 7.129 -6.093 -17.396 1.00 97.88 165 LYS A CA 1
ATOM 1322 C C . LYS A 1 165 ? 7.095 -5.214 -18.644 1.00 97.88 165 LYS A C 1
ATOM 1324 O O . LYS A 1 165 ? 7.975 -5.336 -19.488 1.00 97.88 165 LYS A O 1
ATOM 1329 N N . ARG A 1 166 ? 6.124 -4.302 -18.746 1.00 97.94 166 ARG A N 1
ATOM 1330 C CA . ARG A 1 166 ? 6.014 -3.370 -19.881 1.00 97.94 166 ARG A CA 1
ATOM 1331 C C . ARG A 1 166 ? 7.250 -2.479 -20.014 1.00 97.94 166 ARG A C 1
ATOM 1333 O O . ARG A 1 166 ? 7.781 -2.337 -21.108 1.00 97.94 166 ARG A O 1
ATOM 1340 N N . LEU A 1 167 ? 7.701 -1.917 -18.898 1.00 95.81 167 LEU A N 1
ATOM 1341 C CA . LEU A 1 167 ? 8.867 -1.038 -18.837 1.00 95.81 167 LEU A CA 1
ATOM 1342 C C . LEU A 1 167 ? 10.174 -1.774 -19.172 1.00 95.81 167 LEU A C 1
ATOM 1344 O O . LEU A 1 167 ? 11.043 -1.218 -19.838 1.00 95.81 167 LEU A O 1
ATOM 1348 N N . ASN A 1 168 ? 10.298 -3.043 -18.775 1.00 96.19 168 ASN A N 1
ATOM 1349 C CA . ASN A 1 168 ? 11.439 -3.873 -19.155 1.00 96.19 168 ASN A CA 1
ATOM 1350 C C . ASN A 1 168 ? 11.454 -4.173 -20.657 1.00 96.19 168 ASN A C 1
ATOM 1352 O O . ASN A 1 168 ? 12.509 -4.079 -21.264 1.00 96.19 168 ASN A O 1
ATOM 1356 N N . VAL A 1 169 ? 10.300 -4.444 -21.278 1.00 97.88 169 VAL A N 1
ATOM 1357 C CA . VAL A 1 169 ? 10.225 -4.632 -22.740 1.00 97.88 169 VAL A CA 1
ATOM 1358 C C . VAL A 1 169 ? 10.686 -3.377 -23.492 1.00 97.88 169 VAL A C 1
ATOM 1360 O O . VAL A 1 169 ? 11.379 -3.481 -24.502 1.00 97.88 169 VAL A O 1
ATOM 1363 N N . GLU A 1 170 ? 10.340 -2.184 -23.001 1.00 97.00 170 GLU A N 1
ATOM 1364 C CA . GLU A 1 170 ? 10.821 -0.921 -23.576 1.00 97.00 170 GLU A CA 1
ATOM 1365 C C . GLU A 1 170 ? 12.343 -0.775 -23.437 1.00 97.00 170 GLU A C 1
ATOM 1367 O O . GLU A 1 170 ? 13.026 -0.424 -24.402 1.00 97.00 170 GLU A O 1
ATOM 1372 N N . LYS A 1 171 ? 12.889 -1.121 -22.265 1.00 97.12 171 LYS A N 1
ATOM 1373 C CA . LYS A 1 171 ? 14.337 -1.147 -22.030 1.00 97.12 171 LYS A CA 1
ATOM 1374 C C . LYS A 1 171 ? 15.051 -2.140 -22.954 1.00 97.12 171 LYS A C 1
ATOM 1376 O O . LYS A 1 171 ? 16.056 -1.782 -23.568 1.00 97.12 171 LYS A O 1
ATOM 1381 N N . ASP A 1 172 ? 14.515 -3.349 -23.100 1.00 97.44 172 ASP A N 1
ATOM 1382 C CA . ASP A 1 172 ? 15.070 -4.399 -23.958 1.00 97.44 172 ASP A CA 1
ATOM 1383 C C . ASP A 1 172 ? 15.074 -3.976 -25.433 1.00 97.44 172 ASP A C 1
ATOM 1385 O O . ASP A 1 172 ? 16.024 -4.258 -26.160 1.0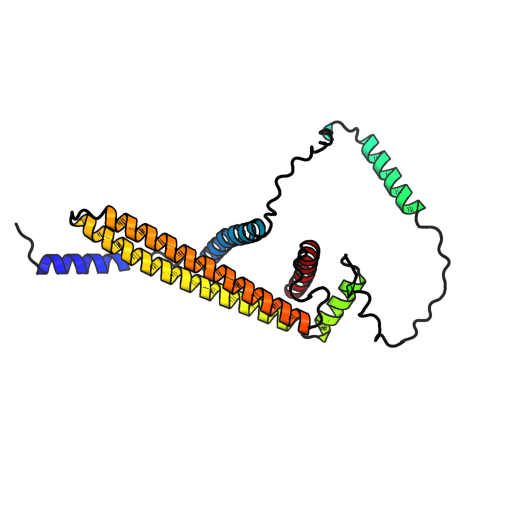0 97.44 172 ASP A O 1
ATOM 1389 N N . HIS A 1 173 ? 14.052 -3.239 -25.879 1.00 97.56 173 HIS A N 1
ATOM 1390 C CA . HIS A 1 173 ? 14.003 -2.694 -27.235 1.00 97.56 173 HIS A CA 1
ATOM 1391 C C . HIS A 1 173 ? 15.115 -1.663 -27.496 1.00 97.56 173 HIS A C 1
ATOM 1393 O O . HIS A 1 173 ? 15.730 -1.673 -28.566 1.00 97.56 173 HIS A O 1
ATOM 1399 N N . VAL A 1 174 ? 15.410 -0.784 -26.530 1.00 97.62 174 VAL A N 1
ATOM 1400 C CA . VAL A 1 174 ? 16.539 0.157 -26.642 1.00 97.62 174 VAL A CA 1
ATOM 1401 C C . VAL A 1 174 ? 17.871 -0.594 -26.636 1.00 97.62 174 VAL A C 1
ATOM 1403 O O . VAL A 1 174 ? 18.726 -0.321 -27.478 1.00 97.62 174 VAL A O 1
ATOM 1406 N N . LEU A 1 175 ? 18.022 -1.597 -25.769 1.00 96.25 175 LEU A N 1
ATOM 1407 C CA . LEU A 1 175 ? 19.227 -2.426 -25.706 1.00 96.25 175 LEU A CA 1
ATOM 1408 C C . LEU A 1 175 ? 19.466 -3.209 -27.007 1.00 96.25 175 LEU A C 1
ATOM 1410 O O . LEU A 1 175 ? 20.591 -3.300 -27.492 1.00 96.25 175 LEU A O 1
ATOM 1414 N N . ALA A 1 176 ? 18.409 -3.733 -27.629 1.00 97.31 176 ALA A N 1
ATOM 1415 C CA . ALA A 1 176 ? 18.511 -4.428 -28.910 1.00 97.31 176 ALA A CA 1
ATOM 1416 C C . ALA A 1 176 ? 19.050 -3.519 -30.030 1.00 97.31 176 ALA A C 1
ATOM 1418 O O . ALA A 1 176 ? 19.776 -3.987 -30.906 1.00 97.31 176 ALA A O 1
ATOM 1419 N N . ARG A 1 177 ? 18.745 -2.213 -29.995 1.00 97.00 177 ARG A N 1
ATOM 1420 C CA . ARG A 1 177 ? 19.310 -1.230 -30.936 1.00 97.00 177 ARG A CA 1
ATOM 1421 C C . ARG A 1 177 ? 20.795 -0.978 -30.683 1.00 97.00 177 ARG A C 1
ATOM 1423 O O . ARG A 1 177 ? 21.546 -0.843 -31.648 1.00 97.00 177 ARG A O 1
ATOM 1430 N N . GLU A 1 178 ? 21.219 -0.977 -29.420 1.00 95.56 178 GLU A N 1
ATOM 1431 C CA . GLU A 1 178 ? 22.637 -0.896 -29.045 1.00 95.56 178 GLU A CA 1
ATOM 1432 C C . GLU A 1 178 ? 23.441 -2.064 -29.621 1.00 95.56 178 GLU A C 1
ATOM 1434 O O . GLU A 1 178 ? 24.511 -1.865 -30.191 1.00 95.56 178 GLU A O 1
ATOM 1439 N N . LEU A 1 179 ? 22.890 -3.282 -29.554 1.00 95.88 179 LEU A N 1
ATOM 1440 C CA . LEU A 1 179 ? 23.529 -4.492 -30.085 1.00 95.88 179 LEU A CA 1
ATOM 1441 C C . LEU A 1 179 ? 23.768 -4.440 -31.603 1.00 95.88 179 LEU A C 1
ATOM 1443 O O . LEU A 1 179 ? 24.675 -5.099 -32.105 1.00 95.88 179 LEU A O 1
ATOM 1447 N N . ILE A 1 180 ? 22.983 -3.645 -32.336 1.00 96.81 180 ILE A N 1
ATOM 1448 C CA . ILE A 1 180 ? 23.149 -3.413 -33.781 1.00 96.81 180 ILE A CA 1
ATOM 1449 C C . ILE A 1 180 ? 24.235 -2.344 -34.055 1.00 96.81 180 ILE A C 1
ATOM 1451 O O . ILE A 1 180 ? 24.608 -2.105 -35.202 1.00 96.81 180 ILE A O 1
ATOM 1455 N N . GLY A 1 181 ? 24.793 -1.727 -33.009 1.00 96.31 181 GLY A N 1
ATOM 1456 C CA . GLY A 1 181 ? 25.833 -0.700 -33.094 1.00 96.31 181 GLY A CA 1
ATOM 1457 C C . GLY A 1 181 ? 25.293 0.727 -33.198 1.00 96.31 181 GLY A C 1
ATOM 1458 O O . GLY A 1 181 ? 26.034 1.630 -33.583 1.00 96.31 181 GLY A O 1
ATOM 1459 N N . ILE A 1 182 ? 24.012 0.950 -32.885 1.00 96.19 182 ILE A N 1
ATOM 1460 C CA . ILE A 1 182 ? 23.434 2.296 -32.799 1.00 96.19 182 ILE A CA 1
ATOM 1461 C C . ILE A 1 182 ? 23.766 2.871 -31.417 1.00 96.19 182 ILE A C 1
ATOM 1463 O O . ILE A 1 182 ? 23.466 2.244 -30.405 1.00 96.19 182 ILE A O 1
ATOM 1467 N N . ASP A 1 183 ? 24.342 4.075 -31.360 1.00 96.44 183 ASP A N 1
ATOM 1468 C CA . ASP A 1 183 ? 24.542 4.783 -30.088 1.00 96.44 183 ASP A CA 1
ATOM 1469 C C . ASP A 1 183 ? 23.185 5.192 -29.495 1.00 96.44 183 ASP A C 1
ATOM 1471 O O . ASP A 1 183 ? 22.494 6.069 -30.018 1.00 96.44 183 ASP A O 1
ATOM 1475 N N . VAL A 1 184 ? 22.800 4.525 -28.407 1.00 96.94 184 VAL A N 1
ATOM 1476 C CA . VAL A 1 184 ? 21.538 4.742 -27.684 1.00 96.94 184 VAL A CA 1
ATOM 1477 C C . VAL A 1 184 ? 21.754 5.243 -26.257 1.00 96.94 184 VAL A C 1
ATOM 1479 O O . VAL A 1 184 ? 20.806 5.282 -25.480 1.00 96.94 184 VAL A O 1
ATOM 1482 N N . THR A 1 185 ? 22.963 5.668 -25.887 1.00 96.00 185 THR A N 1
ATOM 1483 C CA . THR A 1 185 ? 23.302 6.072 -24.506 1.00 96.00 185 THR A CA 1
ATOM 1484 C C . THR A 1 185 ? 22.313 7.085 -23.913 1.00 96.00 185 THR A C 1
ATOM 1486 O O . THR A 1 185 ? 21.755 6.874 -22.835 1.00 96.00 185 THR A O 1
ATOM 1489 N N . LYS A 1 186 ? 22.005 8.154 -24.657 1.00 96.75 186 LYS A N 1
ATOM 1490 C CA . LYS A 1 186 ? 21.034 9.185 -24.241 1.00 96.75 186 LYS A CA 1
ATOM 1491 C C . LYS A 1 186 ? 19.597 8.669 -24.169 1.00 96.75 186 LYS A C 1
ATOM 1493 O O . LYS A 1 186 ? 18.834 9.109 -23.310 1.00 96.75 186 LYS A O 1
ATOM 1498 N N . GLU A 1 187 ? 19.216 7.781 -25.083 1.00 95.62 187 GLU A N 1
ATOM 1499 C CA . GLU A 1 187 ? 17.876 7.191 -25.107 1.00 95.62 187 GLU A CA 1
ATOM 1500 C C . GLU A 1 187 ? 17.689 6.226 -23.931 1.00 95.62 187 GLU A C 1
ATOM 1502 O O . GLU A 1 187 ? 16.661 6.277 -23.262 1.00 95.62 187 GLU A O 1
ATOM 1507 N N . MET A 1 188 ? 18.707 5.421 -23.618 1.00 96.38 188 MET A N 1
ATOM 1508 C CA . MET A 1 1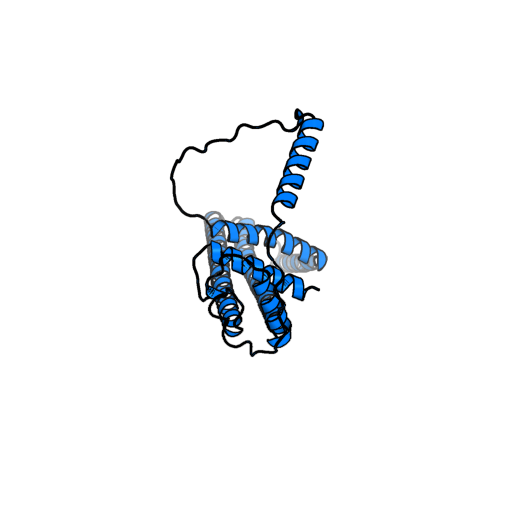88 ? 18.719 4.514 -22.472 1.00 96.38 188 MET A CA 1
ATOM 1509 C C . MET A 1 188 ? 18.538 5.286 -21.164 1.00 96.38 188 MET A C 1
ATOM 1511 O O . MET A 1 188 ? 17.645 4.966 -20.384 1.00 96.38 188 MET A O 1
ATOM 1515 N N . GLU A 1 189 ? 19.301 6.365 -20.953 1.00 97.31 189 GLU A N 1
ATOM 1516 C CA . GLU A 1 189 ? 19.117 7.222 -19.775 1.00 97.31 189 GLU A CA 1
ATOM 1517 C C . GLU A 1 189 ? 17.703 7.820 -19.698 1.00 97.31 189 GLU A C 1
ATOM 1519 O O . GLU A 1 189 ? 17.128 7.941 -18.613 1.00 97.31 189 GLU A O 1
ATOM 1524 N N . ALA A 1 190 ? 17.128 8.221 -20.836 1.00 97.50 190 ALA A N 1
ATOM 1525 C CA . ALA A 1 190 ? 15.776 8.767 -20.885 1.00 97.50 190 ALA A CA 1
ATOM 1526 C C . ALA A 1 190 ? 14.715 7.710 -20.534 1.00 97.50 190 ALA A C 1
ATOM 1528 O O . ALA A 1 190 ? 13.785 8.010 -19.774 1.00 97.50 190 ALA A O 1
ATOM 1529 N N . VAL A 1 191 ? 14.874 6.475 -21.019 1.00 96.88 191 VAL A N 1
ATOM 1530 C CA . VAL A 1 191 ? 14.008 5.345 -20.657 1.00 96.88 191 VAL A CA 1
ATOM 1531 C C . VAL A 1 191 ? 14.148 5.031 -19.173 1.00 96.88 191 VAL A C 1
ATOM 1533 O O . VAL A 1 191 ? 13.144 4.986 -18.472 1.00 96.88 191 VAL A O 1
ATOM 1536 N N . GLU A 1 192 ? 15.361 4.929 -18.633 1.00 97.06 192 GLU A N 1
ATOM 1537 C CA . GLU A 1 192 ? 15.568 4.642 -17.207 1.00 97.06 192 GLU A CA 1
ATOM 1538 C C . GLU A 1 192 ? 14.956 5.707 -16.289 1.00 97.06 192 GLU A C 1
ATOM 1540 O O . GLU A 1 192 ? 14.323 5.379 -15.278 1.00 97.06 192 GLU A O 1
ATOM 1545 N N . ARG A 1 193 ? 15.062 6.990 -16.659 1.00 98.00 193 ARG A N 1
ATOM 1546 C CA . ARG A 1 193 ? 14.372 8.075 -15.943 1.00 98.00 193 ARG A CA 1
ATOM 1547 C C . ARG A 1 193 ? 12.857 7.914 -16.024 1.00 98.00 193 ARG A C 1
ATOM 1549 O O . ARG A 1 193 ? 12.180 8.074 -15.007 1.00 98.00 193 ARG A O 1
ATOM 1556 N N . THR A 1 194 ? 12.324 7.574 -17.195 1.00 96.75 194 THR A N 1
ATOM 1557 C CA . THR A 1 194 ? 10.886 7.332 -17.381 1.00 96.75 194 THR A CA 1
ATOM 1558 C C . THR A 1 194 ? 10.415 6.190 -16.484 1.00 96.75 194 THR A C 1
ATOM 1560 O O . THR A 1 194 ? 9.528 6.413 -15.658 1.00 96.75 194 THR A O 1
ATOM 1563 N N . ILE A 1 195 ? 11.100 5.042 -16.514 1.00 95.94 195 ILE A N 1
ATOM 1564 C CA . ILE A 1 195 ? 10.842 3.875 -15.657 1.00 95.94 195 ILE A CA 1
ATOM 1565 C C . ILE A 1 195 ? 10.788 4.281 -14.181 1.00 95.94 195 ILE A C 1
ATOM 1567 O O . ILE A 1 195 ? 9.807 4.005 -13.486 1.00 95.94 195 ILE A O 1
ATOM 1571 N N . ALA A 1 196 ? 11.817 4.982 -13.698 1.00 96.31 196 ALA A N 1
ATOM 1572 C CA . ALA A 1 196 ? 11.890 5.407 -12.304 1.00 96.31 196 ALA A CA 1
ATOM 1573 C C . ALA A 1 196 ? 10.736 6.350 -11.924 1.00 96.31 196 ALA A C 1
ATOM 1575 O O . ALA A 1 196 ? 10.153 6.225 -10.842 1.00 96.31 196 ALA A O 1
ATOM 1576 N N . THR A 1 197 ? 10.376 7.291 -12.803 1.00 97.75 197 THR A N 1
ATOM 1577 C CA . THR A 1 197 ? 9.273 8.224 -12.533 1.00 97.75 197 THR A CA 1
ATOM 1578 C C . THR A 1 197 ? 7.908 7.545 -12.547 1.00 97.75 197 THR A C 1
ATOM 1580 O O . THR A 1 197 ? 7.071 7.878 -11.706 1.00 97.75 197 THR A O 1
ATOM 1583 N N . GLU A 1 198 ? 7.668 6.599 -13.454 1.00 96.94 198 GLU A N 1
ATOM 1584 C CA . GLU A 1 198 ? 6.402 5.873 -13.53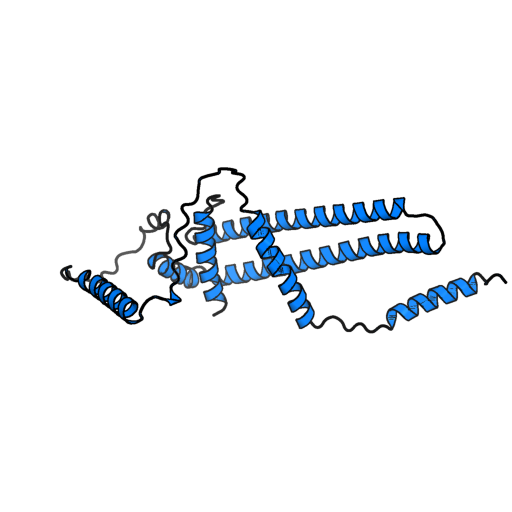8 1.00 96.94 198 GLU A CA 1
ATOM 1585 C C . GLU A 1 198 ? 6.201 4.944 -12.347 1.00 96.94 198 GLU A C 1
ATOM 1587 O O . GLU A 1 198 ? 5.149 5.003 -11.707 1.00 96.94 198 GLU A O 1
ATOM 1592 N N . LEU A 1 199 ? 7.228 4.172 -11.978 1.00 95.75 199 LEU A N 1
ATOM 1593 C CA . LEU A 1 199 ? 7.188 3.330 -10.783 1.00 95.75 199 LEU A CA 1
ATOM 1594 C C . LEU A 1 199 ? 6.940 4.172 -9.527 1.00 95.75 199 LEU A C 1
ATOM 1596 O O . LEU A 1 199 ? 6.051 3.857 -8.740 1.00 95.75 199 LEU A O 1
ATOM 1600 N N . LYS A 1 200 ? 7.624 5.315 -9.386 1.00 96.38 200 LYS A N 1
ATOM 1601 C CA . LYS A 1 200 ? 7.402 6.234 -8.261 1.00 96.38 200 LYS A CA 1
ATOM 1602 C C . LYS A 1 200 ? 5.974 6.785 -8.227 1.00 96.38 200 LYS A C 1
ATOM 1604 O O . LYS A 1 200 ? 5.377 6.864 -7.154 1.00 96.38 200 LYS A O 1
ATOM 1609 N N . LYS A 1 201 ? 5.414 7.186 -9.374 1.00 97.19 201 LYS A N 1
ATOM 1610 C CA . LYS A 1 201 ? 4.019 7.659 -9.465 1.00 97.19 201 LYS A CA 1
ATOM 1611 C C . LYS A 1 201 ? 3.039 6.552 -9.074 1.00 97.19 201 LYS A C 1
ATOM 1613 O O . LYS A 1 201 ? 2.075 6.821 -8.356 1.00 97.19 201 LYS A O 1
ATOM 1618 N N . PHE A 1 202 ? 3.295 5.324 -9.519 1.00 96.50 202 PHE A N 1
ATOM 1619 C CA . PHE A 1 202 ? 2.483 4.165 -9.179 1.00 96.50 202 PHE A CA 1
ATOM 1620 C C . PHE A 1 202 ? 2.536 3.864 -7.674 1.00 96.50 202 PHE A C 1
ATOM 1622 O O . PHE A 1 202 ? 1.484 3.792 -7.038 1.00 96.50 202 PHE A O 1
ATOM 1629 N N . ASP A 1 203 ? 3.725 3.821 -7.074 1.00 95.62 203 ASP A N 1
ATOM 1630 C CA . ASP A 1 203 ? 3.902 3.586 -5.636 1.00 95.62 203 ASP A CA 1
ATOM 1631 C C . ASP A 1 203 ? 3.234 4.692 -4.792 1.00 95.62 203 ASP A C 1
ATOM 1633 O O . ASP A 1 203 ? 2.529 4.413 -3.822 1.00 95.62 203 ASP A O 1
ATOM 1637 N N . GLN A 1 204 ? 3.335 5.961 -5.205 1.00 95.50 204 GLN A N 1
ATOM 1638 C CA . GLN A 1 204 ? 2.599 7.059 -4.561 1.00 95.50 204 GLN A CA 1
ATOM 1639 C C . GLN A 1 204 ? 1.077 6.895 -4.662 1.00 95.50 204 GLN A C 1
ATOM 1641 O O . GLN A 1 204 ? 0.345 7.277 -3.744 1.00 95.50 204 GLN A O 1
ATOM 1646 N N . SER A 1 205 ? 0.580 6.356 -5.777 1.00 96.38 205 SER A N 1
ATOM 1647 C CA . SER A 1 205 ? -0.847 6.080 -5.943 1.00 96.38 205 SER A CA 1
ATOM 1648 C C . SER A 1 205 ? -1.321 4.945 -5.030 1.00 96.38 205 SER A C 1
ATOM 1650 O O . SER A 1 205 ? -2.417 5.052 -4.479 1.00 96.38 205 SER A O 1
ATOM 1652 N N . ILE A 1 206 ? -0.479 3.928 -4.794 1.00 94.94 206 ILE A N 1
ATOM 1653 C CA . ILE A 1 206 ? -0.748 2.838 -3.846 1.00 94.94 206 ILE A CA 1
ATOM 1654 C C . ILE A 1 206 ? -0.930 3.395 -2.439 1.00 94.94 206 ILE A C 1
ATOM 1656 O O . ILE A 1 206 ? -1.935 3.093 -1.802 1.00 94.94 206 ILE A O 1
ATOM 1660 N N . VAL A 1 207 ? -0.007 4.242 -1.970 1.00 92.19 207 VAL A N 1
ATOM 1661 C CA . VAL A 1 207 ? -0.092 4.834 -0.623 1.00 92.19 207 VAL A CA 1
ATOM 1662 C C . VAL A 1 207 ? -1.415 5.582 -0.445 1.00 92.19 207 VAL A C 1
ATOM 1664 O O . VAL A 1 207 ? -2.153 5.322 0.502 1.00 92.19 207 VAL A O 1
ATOM 1667 N N . LYS A 1 208 ? -1.781 6.431 -1.415 1.00 95.12 208 LYS A N 1
ATOM 1668 C CA . LYS A 1 208 ? -3.051 7.176 -1.385 1.00 95.12 208 LYS A CA 1
ATOM 1669 C C . LYS A 1 208 ? -4.275 6.262 -1.384 1.00 95.12 208 LYS A C 1
ATOM 1671 O O . LYS A 1 208 ? -5.282 6.592 -0.759 1.00 95.12 208 LYS A O 1
ATOM 1676 N N . ASP A 1 209 ? -4.232 5.160 -2.123 1.00 92.75 209 ASP A N 1
ATOM 1677 C CA . ASP A 1 209 ? -5.341 4.211 -2.179 1.00 92.75 209 ASP A CA 1
ATOM 1678 C C . ASP A 1 209 ? -5.482 3.419 -0.872 1.00 92.75 209 ASP A C 1
ATOM 1680 O O . ASP A 1 209 ? -6.591 3.279 -0.354 1.00 92.75 209 ASP A O 1
ATOM 1684 N N . MET A 1 210 ? -4.364 2.998 -0.277 1.00 89.19 210 MET A N 1
ATOM 1685 C CA . MET A 1 210 ? -4.344 2.338 1.031 1.00 89.19 210 MET A CA 1
ATOM 1686 C C . MET A 1 210 ? -4.833 3.261 2.149 1.00 89.19 210 MET A C 1
ATOM 1688 O O . MET A 1 210 ? -5.622 2.833 2.990 1.00 89.19 210 MET A O 1
ATOM 1692 N N . ASP A 1 211 ? -4.463 4.543 2.121 1.00 88.81 211 ASP A N 1
ATOM 1693 C CA . ASP A 1 211 ? -4.982 5.538 3.066 1.00 88.81 211 ASP A CA 1
ATOM 1694 C C . ASP A 1 211 ? -6.505 5.704 2.945 1.00 88.81 211 ASP A C 1
ATOM 1696 O O . ASP A 1 211 ? -7.216 5.801 3.949 1.00 88.81 211 ASP A O 1
ATOM 1700 N N . ARG A 1 212 ? -7.044 5.682 1.717 1.00 92.69 212 ARG A N 1
ATOM 1701 C CA . ARG A 1 212 ? -8.498 5.709 1.487 1.00 92.69 212 ARG A CA 1
ATOM 1702 C C . ARG A 1 212 ? -9.178 4.455 2.023 1.00 92.69 212 ARG A C 1
ATOM 1704 O O . ARG A 1 212 ? -10.258 4.563 2.602 1.00 92.69 212 ARG A O 1
ATOM 1711 N N . GLN A 1 213 ? -8.580 3.279 1.836 1.00 89.31 213 GLN A N 1
ATOM 1712 C CA . GLN A 1 213 ? -9.115 2.035 2.390 1.00 89.31 213 GLN A CA 1
ATOM 1713 C C . GLN A 1 213 ? -9.117 2.053 3.915 1.00 89.31 213 GLN A C 1
ATOM 1715 O O . GLN A 1 213 ? -10.149 1.756 4.515 1.00 89.31 213 GLN A O 1
ATOM 1720 N N . LYS A 1 214 ? -8.014 2.482 4.532 1.00 88.38 214 LYS A N 1
ATOM 1721 C CA . LYS A 1 214 ? -7.917 2.660 5.980 1.00 88.38 214 LYS A CA 1
ATOM 1722 C C . LYS A 1 214 ? -9.026 3.576 6.498 1.00 88.38 214 LYS A C 1
ATOM 1724 O O . LYS A 1 214 ? -9.727 3.206 7.432 1.00 88.38 214 LYS A O 1
ATOM 1729 N N . LYS A 1 215 ? -9.257 4.723 5.850 1.00 89.81 215 LYS A N 1
ATOM 1730 C CA . LYS A 1 215 ? -10.334 5.647 6.237 1.00 89.81 215 LYS A CA 1
ATOM 1731 C C . LYS A 1 215 ? -11.721 4.993 6.167 1.00 89.81 215 LYS A C 1
ATOM 1733 O O . LYS A 1 215 ? -12.504 5.130 7.098 1.00 89.81 215 LYS A O 1
ATOM 1738 N N . ARG A 1 216 ? -12.010 4.230 5.106 1.00 91.50 216 ARG A N 1
ATOM 1739 C CA . ARG A 1 216 ? -13.276 3.478 4.980 1.00 91.50 216 ARG A CA 1
ATOM 1740 C C . ARG A 1 216 ? -13.427 2.408 6.064 1.00 91.50 216 ARG A C 1
ATOM 1742 O O . ARG A 1 216 ? -14.534 2.162 6.531 1.00 91.50 216 ARG A O 1
ATOM 1749 N N . GLN A 1 217 ? -12.333 1.752 6.451 1.00 90.12 217 GLN A N 1
ATOM 1750 C CA . GLN A 1 217 ? -12.339 0.775 7.541 1.00 90.12 217 GLN A CA 1
ATOM 1751 C C . GLN A 1 217 ? -12.594 1.455 8.891 1.00 90.12 217 GLN A C 1
ATOM 1753 O O . GLN A 1 217 ? -13.429 0.979 9.652 1.00 90.12 217 GLN A O 1
ATOM 1758 N N . GLU A 1 218 ? -11.948 2.593 9.159 1.00 88.56 218 GLU A N 1
ATOM 1759 C CA . GLU A 1 218 ? -12.200 3.408 10.356 1.00 88.56 218 GLU A CA 1
ATOM 1760 C C . GLU A 1 218 ? -13.663 3.872 10.432 1.00 88.56 218 GLU A C 1
ATOM 1762 O O . GLU A 1 218 ? -14.278 3.784 11.492 1.00 88.56 218 GLU A O 1
ATOM 1767 N N . GLU A 1 219 ? -14.242 4.315 9.311 1.00 90.81 219 GLU A N 1
ATOM 1768 C CA . GLU A 1 219 ? -15.654 4.711 9.218 1.00 90.81 219 GLU A CA 1
ATOM 1769 C C . GLU A 1 219 ? -16.597 3.540 9.536 1.00 90.81 219 GLU A C 1
ATOM 1771 O O . GLU A 1 219 ? -17.482 3.679 10.377 1.00 90.81 219 GLU A O 1
ATOM 1776 N N . ARG A 1 220 ? -16.359 2.357 8.960 1.00 90.56 220 ARG A N 1
ATOM 1777 C CA . ARG A 1 220 ? -17.148 1.149 9.258 1.00 90.56 220 ARG A CA 1
ATOM 1778 C C . ARG A 1 220 ? -17.012 0.695 10.718 1.00 90.56 220 ARG A C 1
ATOM 1780 O O . ARG A 1 220 ? -17.993 0.284 11.327 1.00 90.56 220 ARG A O 1
ATOM 1787 N N . LEU A 1 221 ? -15.815 0.767 11.306 1.00 89.31 221 LEU A N 1
ATOM 1788 C CA . LEU A 1 221 ? -15.612 0.423 12.724 1.00 89.31 221 LEU A CA 1
ATOM 1789 C C . LEU A 1 221 ? -16.299 1.427 13.657 1.00 89.31 221 LEU A C 1
ATOM 1791 O O . LEU A 1 221 ? -16.801 1.048 14.716 1.00 89.31 221 LEU A O 1
ATOM 1795 N N . LYS A 1 222 ? -16.377 2.694 13.243 1.00 89.00 222 LYS A N 1
ATOM 1796 C CA . LYS A 1 222 ? -17.148 3.722 13.942 1.00 89.00 222 LYS A CA 1
ATOM 1797 C C . LYS A 1 222 ? -18.653 3.445 13.880 1.00 89.00 222 LYS A C 1
ATOM 1799 O O . LYS A 1 222 ? -19.327 3.598 14.893 1.00 89.00 222 LYS A O 1
ATOM 1804 N N . GLU A 1 223 ? -19.183 3.024 12.730 1.00 90.81 223 GLU A N 1
ATOM 1805 C CA . GLU A 1 223 ? -20.597 2.627 12.586 1.00 90.81 223 GLU A CA 1
ATOM 1806 C C . GLU A 1 223 ? -20.963 1.465 13.520 1.00 90.81 223 GLU A C 1
ATOM 1808 O O . GLU A 1 223 ? -22.039 1.462 14.115 1.00 90.81 223 GLU A O 1
ATOM 1813 N N . LEU A 1 224 ? -20.029 0.533 13.729 1.00 89.00 224 LEU A N 1
ATOM 1814 C CA . LEU A 1 224 ? -20.156 -0.573 14.684 1.00 89.00 224 LEU A CA 1
ATOM 1815 C C . LEU A 1 224 ? -19.933 -0.162 16.150 1.00 89.00 224 LEU A C 1
ATOM 1817 O O . LEU A 1 224 ? -19.905 -1.025 17.026 1.00 89.00 224 LEU A O 1
ATOM 1821 N N . LYS A 1 225 ? -19.767 1.139 16.424 1.00 89.31 225 LYS A N 1
ATOM 1822 C CA . LYS A 1 225 ? -19.530 1.706 17.760 1.00 89.31 225 LYS A CA 1
ATOM 1823 C C . LYS A 1 225 ? -18.336 1.072 18.485 1.00 89.31 225 LYS A C 1
ATOM 1825 O O . LYS A 1 225 ? -18.342 0.944 19.709 1.00 89.31 225 LYS A O 1
ATOM 1830 N N . VAL A 1 226 ? -17.293 0.676 17.749 1.00 86.56 226 VAL A N 1
ATOM 1831 C CA . VAL A 1 226 ? -16.089 0.112 18.372 1.00 86.56 226 VAL A CA 1
ATOM 1832 C C . VAL A 1 226 ? -15.379 1.211 19.181 1.00 86.56 226 VAL A C 1
ATOM 1834 O O . VAL A 1 226 ? -15.086 2.279 18.628 1.00 86.56 226 VAL A O 1
ATOM 1837 N N . PRO A 1 227 ? -15.068 0.977 20.472 1.00 82.31 227 PRO A N 1
ATOM 1838 C CA . PRO A 1 227 ? -14.418 1.966 21.324 1.00 82.31 227 PRO A CA 1
ATOM 1839 C C . PRO A 1 227 ? -13.136 2.528 20.704 1.00 82.31 227 PRO A C 1
ATOM 1841 O O . PRO A 1 227 ? -12.352 1.807 20.088 1.00 82.31 227 PRO A O 1
ATOM 1844 N N . PHE A 1 228 ? -12.914 3.828 20.902 1.00 79.88 228 PHE A N 1
ATOM 1845 C CA . PHE A 1 228 ? -11.749 4.589 20.429 1.00 79.88 228 PHE A CA 1
ATOM 1846 C C . PHE A 1 228 ? -11.622 4.797 18.913 1.00 79.88 228 PHE A C 1
ATOM 1848 O O . PHE A 1 228 ? -10.765 5.582 18.499 1.00 79.88 228 PHE A O 1
ATOM 1855 N N . PHE A 1 229 ? -12.472 4.201 18.072 1.00 80.38 229 PHE A N 1
ATOM 1856 C CA . PHE A 1 229 ? -12.509 4.498 16.636 1.00 80.38 229 PHE A CA 1
ATOM 1857 C C . PHE A 1 229 ? -13.337 5.761 16.372 1.00 80.38 229 PHE A C 1
ATOM 1859 O O . PHE A 1 229 ? -14.504 5.722 15.991 1.00 80.38 229 PHE A O 1
ATOM 1866 N N . ARG A 1 230 ? -12.715 6.924 16.600 1.00 74.44 230 ARG A N 1
ATOM 1867 C CA . ARG A 1 230 ? -13.261 8.233 16.218 1.00 74.44 230 ARG A CA 1
ATOM 1868 C C . ARG A 1 230 ? -12.706 8.669 14.867 1.00 74.44 230 ARG A C 1
ATOM 1870 O O . ARG A 1 230 ? -11.538 8.431 14.565 1.00 74.44 230 ARG A O 1
ATOM 1877 N N . THR A 1 231 ? -13.532 9.357 14.077 1.00 61.56 231 THR A N 1
ATOM 1878 C CA . THR A 1 231 ? -13.148 9.895 12.761 1.00 61.56 231 THR A CA 1
ATOM 1879 C C . THR A 1 231 ? -11.888 10.755 12.878 1.00 61.56 231 THR A C 1
ATOM 1881 O O . THR A 1 231 ? -11.901 11.781 13.553 1.00 61.56 231 THR A O 1
ATOM 1884 N N . SER A 1 232 ? -10.814 10.316 12.215 1.00 59.91 232 SER A N 1
ATOM 1885 C CA . SER A 1 232 ? -9.600 11.084 11.907 1.00 59.91 232 SER A CA 1
ATOM 1886 C C . SER A 1 232 ? -9.001 11.870 13.080 1.00 59.91 232 SER A C 1
ATOM 1888 O O . SER A 1 232 ? -8.677 13.050 12.953 1.00 59.91 232 SER A O 1
ATOM 1890 N N . THR A 1 233 ? -8.810 11.223 14.232 1.00 66.06 233 THR A N 1
ATOM 1891 C CA . THR A 1 233 ? -8.002 11.827 15.296 1.00 66.06 233 THR A CA 1
ATOM 1892 C C . THR A 1 233 ? -6.521 11.754 14.921 1.00 66.06 233 THR A C 1
ATOM 1894 O O . THR A 1 233 ? -5.950 10.674 14.782 1.00 66.06 233 THR A O 1
ATOM 1897 N N . ASN A 1 234 ? -5.887 12.914 14.723 1.00 73.94 234 ASN A N 1
ATOM 1898 C CA . ASN A 1 234 ? -4.481 12.980 14.312 1.00 73.94 234 ASN A CA 1
ATOM 1899 C C . ASN A 1 234 ? -3.493 12.772 15.477 1.00 73.94 234 ASN A C 1
ATOM 1901 O O . ASN A 1 234 ? -2.284 12.787 15.265 1.00 73.94 234 ASN A O 1
ATOM 1905 N N . ASP A 1 235 ? -4.007 12.551 16.689 1.00 82.31 235 ASP A N 1
ATOM 1906 C CA . ASP A 1 235 ? -3.206 12.333 17.890 1.00 82.31 235 ASP A CA 1
ATOM 1907 C C . ASP A 1 235 ? -2.477 10.971 17.831 1.00 82.31 235 ASP A C 1
ATOM 1909 O O . ASP A 1 235 ? -3.129 9.921 17.716 1.00 82.31 235 ASP A O 1
ATOM 1913 N N . PRO A 1 236 ? -1.133 10.950 17.921 1.00 84.06 236 PRO A N 1
ATOM 1914 C CA . PRO A 1 236 ? -0.354 9.713 17.913 1.00 84.06 236 PRO A CA 1
ATOM 1915 C C . PRO A 1 236 ? -0.680 8.785 19.092 1.00 84.06 236 PRO A C 1
ATOM 1917 O O . PRO A 1 236 ? -0.534 7.566 18.969 1.00 84.06 236 PRO A O 1
ATOM 1920 N N . THR A 1 237 ? -1.139 9.314 20.229 1.00 83.44 237 THR A N 1
ATOM 1921 C CA . THR A 1 237 ? -1.495 8.499 21.402 1.00 83.44 237 THR A CA 1
ATOM 1922 C C . THR A 1 237 ? -2.747 7.662 21.142 1.00 83.44 237 THR A C 1
ATOM 1924 O O . THR A 1 237 ? -2.750 6.454 21.390 1.00 83.44 237 THR A O 1
ATOM 1927 N N . ILE A 1 238 ? -3.769 8.271 20.538 1.00 81.19 238 ILE A N 1
ATOM 1928 C CA . ILE A 1 238 ? -5.024 7.609 20.170 1.00 81.19 238 ILE A CA 1
ATOM 1929 C C . ILE A 1 238 ? -4.779 6.592 19.055 1.00 81.19 238 ILE A C 1
ATOM 1931 O O . ILE A 1 238 ? -5.279 5.474 19.143 1.00 81.19 238 ILE A O 1
ATOM 1935 N N . LYS A 1 239 ? -3.924 6.904 18.070 1.00 84.38 239 LYS A N 1
ATOM 1936 C CA . LYS A 1 239 ? -3.519 5.934 17.034 1.00 84.38 239 LYS A CA 1
ATOM 1937 C C . LYS A 1 239 ? -2.845 4.693 17.630 1.00 84.38 239 LYS A C 1
ATOM 1939 O O . LYS A 1 239 ? -3.147 3.571 17.223 1.00 84.38 239 LYS A O 1
ATOM 1944 N N . LYS A 1 240 ? -1.958 4.862 18.620 1.00 85.38 240 LYS A N 1
ATOM 1945 C CA . LYS A 1 240 ? -1.327 3.733 19.335 1.00 85.38 240 LYS A CA 1
ATOM 1946 C C . LYS A 1 240 ? -2.357 2.907 20.106 1.00 85.38 240 LYS A C 1
ATOM 1948 O O . LYS A 1 240 ? -2.274 1.680 20.098 1.00 85.38 240 LYS A O 1
ATOM 1953 N N . LEU A 1 241 ? -3.327 3.560 20.745 1.00 84.19 241 LEU A N 1
ATOM 1954 C CA . LEU A 1 241 ? -4.406 2.884 21.465 1.00 84.19 241 LEU A CA 1
ATOM 1955 C C . LEU A 1 241 ? -5.307 2.084 20.513 1.00 84.19 241 LEU A C 1
ATOM 1957 O O . LEU A 1 241 ? -5.513 0.893 20.734 1.00 84.19 241 LEU A O 1
ATOM 1961 N N . GLN A 1 242 ? -5.752 2.702 19.416 1.00 85.12 242 GLN A N 1
ATOM 1962 C CA . GLN A 1 242 ? -6.505 2.044 18.344 1.00 85.12 242 GLN A CA 1
ATOM 1963 C C . GLN A 1 242 ? -5.744 0.837 17.793 1.00 85.12 242 GLN A C 1
ATOM 1965 O O . GLN A 1 242 ? -6.320 -0.235 17.656 1.00 85.12 242 GLN A O 1
ATOM 1970 N N . SER A 1 243 ? -4.434 0.969 17.547 1.00 85.69 243 SER A N 1
ATOM 1971 C CA . SER A 1 243 ? -3.603 -0.141 17.070 1.00 85.69 243 SER A CA 1
ATOM 1972 C C . SER A 1 243 ? -3.551 -1.310 18.055 1.00 85.69 243 SER A C 1
ATOM 1974 O O . SER A 1 243 ? -3.530 -2.458 17.617 1.00 85.69 243 SER A O 1
ATOM 1976 N N . ARG A 1 244 ? -3.520 -1.046 19.367 1.00 86.12 244 ARG A N 1
ATOM 1977 C CA . ARG A 1 244 ? -3.543 -2.104 20.390 1.00 86.12 244 ARG A CA 1
ATOM 1978 C C . ARG A 1 244 ? -4.902 -2.792 20.451 1.00 86.12 244 ARG A C 1
ATOM 1980 O O . ARG A 1 244 ? -4.945 -4.014 20.463 1.00 86.12 244 ARG A O 1
ATOM 1987 N N . VAL A 1 245 ? -5.992 -2.026 20.446 1.00 87.25 245 VAL A N 1
ATOM 1988 C CA . VAL A 1 245 ? -7.355 -2.582 20.434 1.00 87.25 245 VAL A CA 1
ATOM 1989 C C . VAL A 1 245 ? -7.596 -3.403 19.174 1.00 87.25 245 VAL A C 1
ATOM 1991 O O . VAL A 1 245 ? -8.085 -4.523 19.258 1.00 87.25 245 VAL A O 1
ATOM 1994 N N . PHE A 1 246 ? -7.178 -2.894 18.017 1.00 86.75 246 PHE A N 1
ATOM 1995 C CA . PHE A 1 246 ? -7.269 -3.622 16.758 1.00 86.75 246 PHE A CA 1
ATOM 1996 C C . PHE A 1 246 ? -6.465 -4.923 16.787 1.00 86.75 246 PHE A C 1
ATOM 1998 O O . PHE A 1 246 ? -6.943 -5.938 16.299 1.00 86.75 246 PHE A O 1
ATOM 2005 N N . LYS A 1 247 ? -5.274 -4.921 17.402 1.00 88.62 247 LYS A N 1
ATOM 2006 C CA . LYS A 1 247 ? -4.482 -6.141 17.579 1.00 88.62 247 LYS A CA 1
ATOM 2007 C C . LYS A 1 247 ? -5.227 -7.186 18.413 1.00 88.62 247 LYS A C 1
ATOM 2009 O O . LYS A 1 247 ? -5.297 -8.325 17.991 1.00 88.62 247 LYS A O 1
ATOM 2014 N N . ILE A 1 248 ? -5.852 -6.788 19.521 1.00 88.69 248 ILE A N 1
ATOM 2015 C CA . ILE A 1 248 ? -6.660 -7.701 20.349 1.00 88.69 248 ILE A CA 1
ATOM 2016 C C . ILE A 1 248 ? -7.840 -8.268 19.546 1.00 88.69 248 ILE A C 1
ATOM 2018 O O . ILE A 1 248 ? -8.115 -9.460 19.613 1.00 88.69 248 ILE A O 1
ATOM 2022 N N . LEU A 1 249 ? -8.520 -7.428 18.758 1.00 87.06 249 LEU A N 1
ATOM 2023 C CA . LEU A 1 249 ? -9.607 -7.869 17.877 1.00 87.06 249 LEU A CA 1
ATOM 2024 C C . LEU A 1 249 ? -9.138 -8.864 16.804 1.00 87.06 249 LEU A C 1
ATOM 2026 O O . LEU A 1 249 ? -9.901 -9.751 16.436 1.00 87.06 249 LEU A O 1
ATOM 2030 N N . LEU A 1 250 ? -7.912 -8.707 16.299 1.00 87.62 250 LEU A N 1
ATOM 2031 C CA . LEU A 1 250 ? -7.306 -9.644 15.354 1.00 87.62 250 LEU A CA 1
ATOM 2032 C C . LEU A 1 250 ? -6.884 -10.950 16.025 1.00 87.62 250 LEU A C 1
ATOM 2034 O O . LEU A 1 250 ? -7.136 -12.002 15.452 1.00 87.62 250 LEU A O 1
ATOM 2038 N N . ASP A 1 251 ? -6.292 -10.887 17.217 1.00 89.38 251 ASP A N 1
ATOM 2039 C CA . ASP A 1 251 ? -5.887 -12.079 17.966 1.00 89.38 251 ASP A CA 1
ATOM 2040 C C . ASP A 1 251 ? -7.126 -12.961 18.250 1.00 89.38 251 ASP A C 1
ATOM 2042 O O . ASP A 1 251 ? -7.107 -14.150 17.965 1.00 89.38 251 ASP A O 1
ATOM 2046 N N . MET A 1 252 ? -8.264 -12.359 18.633 1.00 87.44 252 MET A N 1
ATOM 2047 C CA . MET A 1 252 ? -9.548 -13.073 18.799 1.00 87.44 252 MET A CA 1
ATOM 2048 C C . MET A 1 252 ? -10.153 -13.637 17.500 1.00 87.44 252 MET A C 1
ATOM 2050 O O . MET A 1 252 ? -11.104 -14.411 17.564 1.00 87.44 252 MET A O 1
ATOM 2054 N N . LEU A 1 253 ? -9.708 -13.179 16.326 1.00 85.81 253 LEU A N 1
ATOM 2055 C CA . LEU A 1 253 ? -10.193 -13.677 15.033 1.00 85.81 253 LEU A CA 1
ATOM 2056 C C . LEU A 1 253 ? -9.412 -14.914 14.572 1.00 85.81 253 LEU A C 1
ATOM 2058 O O . LEU A 1 253 ? -9.940 -15.694 13.777 1.00 85.81 253 LEU A O 1
ATOM 2062 N N . ASP A 1 254 ? -8.154 -15.023 14.999 1.00 82.38 254 ASP A N 1
ATOM 2063 C CA . ASP A 1 254 ? -7.245 -16.103 14.621 1.00 82.38 254 ASP A CA 1
ATOM 2064 C C . ASP A 1 254 ? -7.274 -17.281 15.637 1.00 82.38 254 ASP A C 1
ATOM 2066 O O . ASP A 1 254 ? -6.716 -18.336 15.326 1.00 82.38 254 ASP A O 1
ATOM 2070 N N . ASP A 1 255 ? -7.953 -17.118 16.786 1.00 71.88 255 ASP A N 1
ATOM 2071 C CA . ASP A 1 255 ? -8.325 -18.169 17.761 1.00 71.88 255 ASP A CA 1
ATOM 2072 C C . ASP A 1 255 ? -9.554 -18.994 17.312 1.00 71.88 255 ASP A C 1
ATOM 2074 O O . ASP A 1 255 ? -9.530 -20.238 17.484 1.00 71.88 255 ASP A O 1
#